Protein AF-A0A4E9FQ69-F1 (afdb_monomer)

Radius of gyration: 24.78 Å; Cα contacts (8 Å, |Δi|>4): 329; chains: 1; bounding box: 73×56×62 Å

Nearest PDB structures (foldseek):
  7dkh-assembly2_E  TM=2.290E-01  e=3.956E-02  Saccharomyces cerevisiae S288C
  8jau-assembly1_A  TM=2.390E-01  e=5.506E-02  Homo sapiens
  5w5h-assembly1_C  TM=3.321E-01  e=2.179E+00  Homo sapiens
  3q15-assembly2_B-3  TM=3.370E-01  e=3.887E+00  Bacillus subtilis
  6qx9-assembly1_5J  TM=2.052E-01  e=1.327E+00  Homo sapiens

Foldseek 3Di:
DVVQVVVLLVVLLVLLVVVVPDPDDDDDDDDDDDDDDDDDDDDDDDDDDPPPPPPPLPPDDPVLVVQLCVLCPPLVDDAPVSLVVSLVSVVVSVVVDPDQPLSLLQSLLSCCLHVNLVRSLVSNVVNLVSHPPPPADLVCQSDDPCSLQVSLCSQLVRHPPCSLVSSVVSSLSCVVSSNHFDELLNLLVNLVVCVVVVVLVVLLVSLLCNLPSGDYDDNLLSLLSSLLSLVVPHSVSNVSSLNSVCVSDVDPLSSLLSVLLSCQLVLVNVSSLVSCVSVVHADDLVSLVSNLVSCLSNLRLSSLVSCLVCVVSNVDDPVSNVSSLVSQCVSCVVVVNVVSVVVSVVVCVVCVVPPVVPD

Secondary structure (DSSP, 8-state):
-HHHHHHHHHHHHHHHHHTTS---------PPPP---------------------------HHHHHHHHHHTTTGGG--HHHHHHHHHHHHHHHHHS---HHHHHHHHHHHHHHH-HHHHHHHHHHHHHHHTTTT--TTS----HHHHHHHHHHHHHH--TTHHHHHHHHHHHHHHTTS--B-HHHHHHHHHHHHHTT-HHHHHHHHHHHHHHS-BS--HHHHHHHHHHHHHH-HHHHHHHHHHHHHH---HHHHHHHHHHHHHHTT-HHHHHHHHHHTT----HHHHHHHHHHHHHHT-THHHHHHHHTTTTTT--HHHHHHHHHHHHHHHHHTT-HHHHHHHHHHGGGTHHHHGGG-

Mean predicted aligned error: 11.08 Å

Sequence (359 aa):
MVTRNLLKFNRVSGILSLSRSQVSMDMHRIPVKNFEKAMSSQASRNEMTCVRWKKHGWTADSMVKDTFNEIMKGSRSFTRAEVQRAINHFNDLKMKAKVPDFMAVKLASVVTIHLGWKEGEKVLEMHYMTHGAELRFAGEASLMDEQVEGAVRRIFDNMGGDAYEIARHFYCRLIDLRLCKVKDCVFRIFILDLLKKNQVKKAIEEFDYFSHYGKHGSLSSTAFFVLWSAFKKNDELFQEAVEIINGSIESRLQQICILGSVFLMEELHIQFVDFLRKQNYNISTEDVEFICNLTRKCKKPAILESFMNAHELFKLTDKSRARIYGSLIEIHGKANNLTGLLKIWEQIPFIHSHWEDSM

Organism: Brugia malayi (NCBI:txid6279)

pLDDT: mean 80.83, std 23.17, range [22.89, 98.44]

Solvent-accessible surface area (backbone atoms only — not comparable to full-atom values): 20840 Å² total; per-residue (Å²): 114,69,71,62,53,54,55,51,52,60,52,54,57,49,58,71,50,51,76,74,71,72,90,76,86,85,92,77,87,83,85,82,81,84,77,89,74,86,89,83,78,84,90,80,92,78,87,79,78,82,76,75,77,69,89,70,77,82,73,67,56,66,68,62,49,51,53,50,48,61,56,49,60,65,56,92,73,51,50,69,69,50,47,52,51,32,53,52,55,49,52,56,46,53,76,76,41,93,71,61,68,64,59,48,48,46,49,18,30,48,36,24,62,66,70,32,60,73,56,12,49,49,45,46,51,55,48,39,71,75,73,39,77,90,75,64,50,66,90,65,36,84,52,55,70,68,58,53,35,54,25,39,47,50,25,43,75,68,38,70,97,59,12,65,63,53,26,48,52,53,51,52,49,36,39,76,72,34,45,31,49,50,46,37,77,46,54,32,53,60,40,53,52,32,47,75,70,69,34,49,69,58,29,44,54,52,47,56,49,55,65,70,68,48,65,60,70,77,48,57,55,37,50,34,56,46,40,43,50,19,57,72,70,39,65,66,55,25,48,53,37,50,53,52,49,51,73,67,41,84,49,63,67,56,48,51,43,38,53,40,43,40,29,20,59,68,65,36,51,68,63,41,50,52,49,29,57,77,68,74,51,76,81,48,68,65,52,51,51,48,45,41,53,41,32,57,74,63,68,42,61,58,30,56,51,39,46,59,78,44,28,77,82,58,66,62,48,71,70,49,51,53,52,45,52,55,43,45,48,54,48,26,57,77,63,70,35,61,69,59,46,49,57,50,58,70,60,48,71,83,48,60,88,63,58,71,82,75,114

Structure (mmCIF, N/CA/C/O backbone):
data_AF-A0A4E9FQ69-F1
#
_entry.id   AF-A0A4E9FQ69-F1
#
loop_
_atom_site.group_PDB
_atom_site.id
_atom_site.type_symbol
_atom_site.label_atom_id
_atom_site.label_alt_id
_atom_site.label_comp_id
_atom_site.label_asym_id
_atom_site.label_entity_id
_atom_site.label_seq_id
_atom_site.pdbx_PDB_ins_code
_atom_site.Cartn_x
_atom_site.Cartn_y
_atom_site.Cartn_z
_atom_site.occupancy
_atom_site.B_iso_or_equiv
_atom_site.auth_seq_id
_atom_site.auth_comp_id
_atom_site.auth_asym_id
_atom_site.auth_atom_id
_atom_site.pdbx_PDB_model_num
ATOM 1 N N . MET A 1 1 ? -15.384 -19.329 20.073 1.00 48.03 1 MET A N 1
ATOM 2 C CA . MET A 1 1 ? -14.813 -18.074 19.520 1.00 48.03 1 MET A CA 1
ATOM 3 C C . MET A 1 1 ? -14.488 -17.046 20.609 1.00 48.03 1 MET A C 1
ATOM 5 O O . MET A 1 1 ? -13.369 -16.551 20.625 1.00 48.03 1 MET A O 1
ATOM 9 N N . VAL A 1 2 ? -15.402 -16.783 21.554 1.00 43.47 2 VAL A N 1
ATOM 10 C CA . VAL A 1 2 ? -15.263 -15.761 22.619 1.00 43.47 2 VAL A CA 1
ATOM 11 C C . VAL A 1 2 ? -14.011 -15.940 23.503 1.00 43.47 2 VAL A C 1
ATOM 13 O O . VAL A 1 2 ? -13.279 -14.980 23.727 1.00 43.47 2 VAL A O 1
ATOM 16 N N . THR A 1 3 ? -13.692 -17.164 23.935 1.00 46.03 3 THR A N 1
ATOM 17 C CA . THR A 1 3 ? -12.549 -17.452 24.829 1.00 46.03 3 THR A CA 1
ATOM 18 C C . THR A 1 3 ? -11.185 -17.162 24.194 1.00 46.03 3 THR A C 1
ATOM 20 O O . THR A 1 3 ? -10.285 -16.652 24.856 1.00 46.03 3 THR A O 1
ATOM 23 N N . ARG A 1 4 ? -11.039 -17.429 22.889 1.00 55.09 4 ARG A N 1
ATOM 24 C CA . ARG A 1 4 ? -9.803 -17.152 22.141 1.00 55.09 4 ARG A CA 1
ATOM 25 C C . ARG A 1 4 ? -9.589 -15.648 21.947 1.00 55.09 4 ARG A C 1
ATOM 27 O O . ARG A 1 4 ? -8.474 -15.164 22.088 1.00 55.09 4 ARG A O 1
ATOM 34 N N . ASN A 1 5 ? -10.658 -14.894 21.693 1.00 60.97 5 ASN A N 1
ATOM 35 C CA . ASN A 1 5 ? -10.572 -13.440 21.525 1.00 60.97 5 ASN A CA 1
ATOM 36 C C . ASN A 1 5 ? -10.264 -12.717 22.851 1.00 60.97 5 ASN A C 1
ATOM 38 O O . ASN A 1 5 ? -9.488 -11.765 22.855 1.00 60.97 5 ASN A O 1
ATOM 42 N N . LEU A 1 6 ? -10.776 -13.217 23.982 1.00 57.44 6 LEU A N 1
ATOM 43 C CA . LEU A 1 6 ? -10.430 -12.713 25.319 1.00 57.44 6 LEU A CA 1
ATOM 44 C C . LEU A 1 6 ? -8.942 -12.916 25.664 1.00 57.44 6 LEU A C 1
ATOM 46 O O . LEU A 1 6 ? -8.310 -12.016 26.221 1.00 57.44 6 LEU A O 1
ATOM 50 N N . LEU A 1 7 ? -8.360 -14.065 25.297 1.00 57.72 7 LEU A N 1
ATOM 51 C CA . LEU A 1 7 ? -6.929 -14.339 25.489 1.00 57.72 7 LEU A CA 1
ATOM 52 C C . LEU A 1 7 ? -6.046 -13.409 24.645 1.00 57.72 7 LEU A C 1
ATOM 54 O O . LEU A 1 7 ? -5.097 -12.829 25.179 1.00 57.72 7 LEU A O 1
ATOM 58 N N . LYS A 1 8 ? -6.394 -13.200 23.366 1.00 65.31 8 LYS A N 1
ATOM 59 C CA . LYS A 1 8 ? -5.716 -12.221 22.493 1.00 65.31 8 LYS A CA 1
ATOM 60 C C . LYS A 1 8 ? -5.748 -10.816 23.094 1.00 65.31 8 LYS A C 1
ATOM 62 O O . LYS A 1 8 ? -4.732 -10.129 23.128 1.00 65.31 8 LYS A O 1
ATOM 67 N N . PHE A 1 9 ? -6.906 -10.406 23.603 1.00 61.12 9 PHE A N 1
ATOM 68 C CA . PHE A 1 9 ? -7.128 -9.075 24.155 1.00 61.12 9 PHE A CA 1
ATOM 69 C C . PHE A 1 9 ? -6.276 -8.774 25.405 1.00 61.12 9 PHE A C 1
ATOM 71 O O . PHE A 1 9 ? -5.682 -7.695 25.524 1.00 61.12 9 PHE A O 1
ATOM 78 N N . ASN A 1 10 ? -6.179 -9.730 26.333 1.00 60.47 10 ASN A N 1
ATOM 79 C CA . ASN A 1 10 ? -5.417 -9.543 27.569 1.00 60.47 10 ASN A CA 1
ATOM 80 C C . ASN A 1 10 ? -3.906 -9.394 27.326 1.00 60.47 10 ASN A C 1
ATOM 82 O O . ASN A 1 10 ? -3.264 -8.623 28.035 1.00 60.47 10 ASN A O 1
ATOM 86 N N . ARG A 1 11 ? -3.350 -10.057 26.303 1.00 65.88 11 ARG A N 1
ATOM 87 C CA . ARG A 1 11 ? -1.917 -9.965 25.966 1.00 65.88 11 ARG A CA 1
ATOM 88 C C . ARG A 1 11 ? -1.546 -8.645 25.287 1.00 65.88 11 ARG A C 1
ATOM 90 O O . ARG A 1 11 ? -0.590 -8.000 25.706 1.00 65.88 11 ARG A O 1
ATOM 97 N N . VAL A 1 12 ? -2.365 -8.174 24.342 1.00 65.44 12 VAL A N 1
ATOM 98 C CA . VAL A 1 12 ? -2.122 -6.896 23.639 1.00 65.44 12 VAL A CA 1
ATOM 99 C C . VAL A 1 12 ? -2.146 -5.697 24.590 1.00 65.44 12 VAL A C 1
ATOM 101 O O . VAL A 1 12 ? -1.360 -4.761 24.441 1.00 65.44 12 VAL A O 1
ATOM 104 N N . SER A 1 13 ? -3.010 -5.739 25.610 1.00 61.22 13 SER A N 1
ATOM 105 C CA . SER A 1 13 ? -3.054 -4.701 26.648 1.00 61.22 13 SER A CA 1
ATOM 106 C C . SER A 1 13 ? -1.725 -4.588 27.411 1.00 61.22 13 SER A C 1
ATOM 108 O O . SER A 1 13 ? -1.338 -3.480 27.776 1.00 61.22 13 SER A O 1
ATOM 110 N N . GLY A 1 14 ? -1.016 -5.709 27.596 1.00 60.22 14 GLY A N 1
ATOM 111 C CA . GLY A 1 14 ? 0.310 -5.758 28.212 1.00 60.22 14 GLY A CA 1
ATOM 112 C C . GLY A 1 14 ? 1.383 -5.074 27.361 1.00 60.22 14 GLY A C 1
ATOM 113 O O . GLY A 1 14 ? 2.102 -4.214 27.865 1.00 60.22 14 GLY A O 1
ATOM 114 N N . ILE A 1 15 ? 1.431 -5.365 26.057 1.00 62.59 15 ILE A N 1
ATOM 115 C CA . ILE A 1 15 ? 2.435 -4.807 25.128 1.00 62.59 15 ILE A CA 1
ATOM 116 C C . ILE A 1 15 ? 2.342 -3.276 25.057 1.00 62.59 15 ILE A C 1
ATOM 118 O O . ILE A 1 15 ? 3.343 -2.577 25.194 1.00 62.59 15 ILE A O 1
ATOM 122 N N . LEU A 1 16 ? 1.127 -2.735 24.919 1.00 59.12 16 LEU A N 1
ATOM 123 C CA . LEU A 1 16 ? 0.916 -1.282 24.844 1.00 59.12 16 LEU A CA 1
ATOM 124 C C . LEU A 1 16 ? 1.034 -0.575 26.203 1.00 59.12 16 LEU A C 1
ATOM 126 O O . LEU A 1 16 ? 1.155 0.647 26.248 1.00 59.12 16 LEU A O 1
ATOM 130 N N . SER A 1 17 ? 1.035 -1.328 27.308 1.00 52.81 17 SER A N 1
ATOM 131 C CA . SER A 1 17 ? 1.360 -0.794 28.634 1.00 52.81 17 SER A CA 1
ATOM 132 C C . SER A 1 17 ? 2.869 -0.750 28.908 1.00 52.81 17 SER A C 1
ATOM 134 O O . SER A 1 17 ? 3.324 0.175 29.575 1.00 52.81 17 SER A O 1
ATOM 136 N N . LEU A 1 18 ? 3.651 -1.679 28.343 1.00 42.69 18 LEU A N 1
ATOM 137 C CA . LEU A 1 18 ? 5.113 -1.739 28.488 1.00 42.69 18 LEU A CA 1
ATOM 138 C C . LEU A 1 18 ? 5.830 -0.585 27.773 1.00 42.69 18 LEU A C 1
ATOM 140 O O . LEU A 1 18 ? 6.815 -0.064 28.297 1.00 42.69 18 LEU A O 1
ATOM 144 N N . SER A 1 19 ? 5.289 -0.101 26.647 1.00 44.00 19 SER A N 1
ATOM 145 C CA . SER A 1 19 ? 5.797 1.108 25.973 1.00 44.00 19 SER A CA 1
ATOM 146 C C . SER A 1 19 ? 5.666 2.381 26.823 1.00 44.00 19 SER A C 1
ATOM 148 O O . SER A 1 19 ? 6.272 3.405 26.513 1.00 44.00 19 SER A O 1
ATOM 150 N N . ARG A 1 20 ? 4.914 2.325 27.931 1.00 37.78 20 ARG A N 1
ATOM 151 C CA . ARG A 1 20 ? 4.776 3.409 28.908 1.00 37.78 20 ARG A CA 1
ATOM 152 C C . ARG A 1 20 ? 5.908 3.433 29.948 1.00 37.78 20 ARG A C 1
ATOM 154 O O . ARG A 1 20 ? 5.997 4.409 30.686 1.00 37.78 20 ARG A O 1
ATOM 161 N N . SER A 1 21 ? 6.746 2.391 30.025 1.00 31.06 21 SER A N 1
ATOM 162 C CA . SER A 1 21 ? 7.657 2.158 31.162 1.00 31.06 21 SER A CA 1
ATOM 163 C C . SER A 1 21 ? 9.120 1.830 30.822 1.00 31.06 21 SER A C 1
ATOM 165 O O . SER A 1 21 ? 9.871 1.492 31.731 1.00 31.06 21 SER A O 1
ATOM 167 N N . GLN A 1 22 ? 9.582 1.974 29.576 1.00 30.38 22 GLN A N 1
ATOM 168 C CA . GLN A 1 22 ? 11.013 1.844 29.247 1.00 30.38 22 GLN A CA 1
ATOM 169 C C . GLN A 1 22 ? 11.543 3.071 28.500 1.00 30.38 22 GLN A C 1
ATOM 171 O O . GLN A 1 22 ? 11.721 3.077 27.288 1.00 30.38 22 GLN A O 1
ATOM 176 N N . VAL A 1 23 ? 11.848 4.116 29.269 1.00 31.20 23 VAL A N 1
ATOM 177 C CA . VAL A 1 23 ? 12.923 5.059 28.938 1.00 31.20 23 VAL A CA 1
ATOM 178 C C . VAL A 1 23 ? 13.970 4.902 30.035 1.00 31.20 23 VAL A C 1
ATOM 180 O O . VAL A 1 23 ? 13.950 5.631 31.020 1.00 31.20 23 VAL A O 1
ATOM 183 N N . SER A 1 24 ? 14.832 3.891 29.919 1.00 25.02 24 SER A N 1
ATOM 184 C CA . SER A 1 24 ? 16.104 3.850 30.648 1.00 25.02 24 SER A CA 1
ATOM 185 C C . SER A 1 24 ? 17.043 2.792 30.055 1.00 25.02 24 SER A C 1
ATOM 187 O O . SER A 1 24 ? 16.745 1.608 30.129 1.00 25.02 24 SER A O 1
ATOM 189 N N . MET A 1 25 ? 18.151 3.290 29.491 1.00 25.67 25 MET A N 1
ATOM 190 C CA . MET A 1 25 ? 19.456 2.664 29.201 1.00 25.67 25 MET A CA 1
ATOM 191 C C . MET A 1 25 ? 19.513 1.352 28.393 1.00 25.67 25 MET A C 1
ATOM 193 O O . MET A 1 25 ? 19.145 0.292 28.873 1.00 25.67 25 MET A O 1
ATOM 197 N N . ASP A 1 26 ? 20.105 1.406 27.193 1.00 23.42 26 ASP A N 1
ATOM 198 C CA . ASP A 1 26 ? 21.541 1.114 27.029 1.00 23.42 26 ASP A CA 1
ATOM 199 C C . ASP A 1 26 ? 22.017 1.481 25.609 1.00 23.42 26 ASP A C 1
ATOM 201 O O . ASP A 1 26 ? 21.684 0.840 24.614 1.00 23.42 26 ASP A O 1
ATOM 205 N N . MET A 1 27 ? 22.808 2.555 25.503 1.00 29.08 27 MET A N 1
ATOM 206 C CA . MET A 1 27 ? 23.531 2.920 24.281 1.00 29.08 27 MET A CA 1
ATOM 207 C C . MET A 1 27 ? 24.962 2.395 24.376 1.00 29.08 27 MET A C 1
ATOM 209 O O . MET A 1 27 ? 25.843 3.081 24.898 1.00 29.08 27 MET A O 1
ATOM 213 N N . HIS A 1 28 ? 25.238 1.237 23.778 1.00 26.61 28 HIS A N 1
ATOM 214 C CA . HIS A 1 28 ? 26.611 0.845 23.469 1.00 26.61 28 HIS A CA 1
ATOM 215 C C . HIS A 1 28 ? 26.780 0.320 22.036 1.00 26.61 28 HIS A C 1
ATOM 217 O O . HIS A 1 28 ? 26.461 -0.814 21.715 1.00 26.61 28 HIS A O 1
ATOM 223 N N . ARG A 1 29 ? 27.365 1.227 21.232 1.00 25.44 29 ARG A N 1
ATOM 224 C CA . ARG A 1 29 ? 28.418 1.063 20.208 1.00 25.44 29 ARG A CA 1
ATOM 225 C C . ARG A 1 29 ? 28.210 0.071 19.058 1.00 25.44 29 ARG A C 1
ATOM 227 O O . ARG A 1 29 ? 28.203 -1.124 19.280 1.00 25.44 29 ARG A O 1
ATOM 234 N N . ILE A 1 30 ? 28.339 0.603 17.834 1.00 23.80 30 ILE A N 1
ATOM 235 C CA . ILE A 1 30 ? 29.229 0.145 16.736 1.00 23.80 30 ILE A CA 1
ATOM 236 C C . ILE A 1 30 ? 29.546 1.392 15.858 1.00 23.80 30 ILE A C 1
ATOM 238 O O . ILE A 1 30 ? 28.746 2.329 15.842 1.00 23.80 30 ILE A O 1
ATOM 242 N N . PRO A 1 31 ? 30.739 1.504 15.232 1.00 27.73 31 PRO A N 1
ATOM 243 C CA . PRO A 1 31 ? 31.437 2.778 15.055 1.00 27.73 31 PRO A CA 1
ATOM 244 C C . PRO A 1 31 ? 31.176 3.470 13.710 1.00 27.73 31 PRO A C 1
ATOM 246 O O . PRO A 1 31 ? 31.151 2.847 12.650 1.00 27.73 31 PRO A O 1
ATOM 249 N N . VAL A 1 32 ? 31.082 4.800 13.762 1.00 26.30 32 VAL A N 1
ATOM 250 C CA . VAL A 1 32 ? 31.096 5.693 12.598 1.00 26.30 32 VAL A CA 1
ATOM 251 C C . VAL A 1 32 ? 32.542 5.856 12.132 1.00 26.30 32 VAL A C 1
ATOM 253 O O . VAL A 1 32 ? 33.395 6.321 12.885 1.00 26.30 32 VAL A O 1
ATOM 256 N N . LYS A 1 33 ? 32.825 5.470 10.883 1.00 27.47 33 LYS A N 1
ATOM 257 C CA . LYS A 1 33 ? 34.076 5.823 10.205 1.00 27.47 33 LYS A CA 1
ATOM 258 C C . LYS A 1 33 ? 34.146 7.341 10.042 1.00 27.47 33 LYS A C 1
ATOM 260 O O . LYS A 1 33 ? 33.263 7.950 9.444 1.00 27.47 33 LYS A O 1
ATOM 265 N N . ASN A 1 34 ? 35.222 7.899 10.582 1.00 24.91 34 ASN A N 1
ATOM 266 C CA . ASN A 1 34 ? 35.636 9.290 10.488 1.00 24.91 34 ASN A CA 1
ATOM 267 C C . ASN A 1 34 ? 35.586 9.804 9.042 1.00 24.91 34 ASN A C 1
ATOM 269 O O . ASN A 1 34 ? 36.245 9.252 8.164 1.00 24.91 34 ASN A O 1
ATOM 273 N N . PHE A 1 35 ? 34.870 10.905 8.827 1.00 27.55 35 PHE A N 1
ATOM 274 C CA . PHE A 1 35 ? 35.248 11.887 7.819 1.00 27.55 35 PHE A CA 1
ATOM 275 C C . PHE A 1 35 ? 35.650 13.148 8.576 1.00 27.55 35 PHE A C 1
ATOM 277 O O . PHE A 1 35 ? 34.811 13.844 9.150 1.00 27.55 35 PHE A O 1
ATOM 284 N N . GLU A 1 36 ? 36.960 13.376 8.633 1.00 24.36 36 GLU A N 1
ATOM 285 C CA . GLU A 1 36 ? 37.567 14.607 9.118 1.00 24.36 36 GLU A CA 1
ATOM 286 C C . GLU A 1 36 ? 36.979 15.796 8.357 1.00 24.36 36 GLU A C 1
ATOM 288 O O . GLU A 1 36 ? 36.988 15.840 7.125 1.00 24.36 36 GLU A O 1
ATOM 293 N N . LYS A 1 37 ? 36.471 16.779 9.099 1.00 26.81 37 LYS A N 1
ATOM 294 C CA . LYS A 1 37 ? 36.151 18.095 8.559 1.00 26.81 37 LYS A CA 1
ATOM 295 C C . LYS A 1 37 ? 37.036 19.101 9.275 1.00 26.81 37 LYS A C 1
ATOM 297 O O . LYS A 1 37 ? 36.918 19.288 10.484 1.00 26.81 37 LYS A O 1
ATOM 302 N N . ALA A 1 38 ? 37.946 19.694 8.511 1.00 25.28 38 ALA A N 1
ATOM 303 C CA . ALA A 1 38 ? 38.838 20.749 8.956 1.00 25.28 38 ALA A CA 1
ATOM 304 C C . ALA A 1 38 ? 38.048 21.916 9.575 1.00 25.28 38 ALA A C 1
ATOM 306 O O . ALA A 1 38 ? 37.043 22.372 9.023 1.00 25.28 38 ALA A O 1
ATOM 307 N N . MET A 1 39 ? 38.520 22.379 10.734 1.00 23.91 39 MET A N 1
ATOM 308 C CA . MET A 1 39 ? 38.067 23.596 11.399 1.00 23.91 39 MET A CA 1
ATOM 309 C C . MET A 1 39 ? 38.738 24.833 10.800 1.00 23.91 39 MET A C 1
ATOM 311 O O . MET A 1 39 ? 39.962 24.929 10.806 1.00 23.91 39 MET A O 1
ATOM 315 N N . SER A 1 40 ? 37.917 25.803 10.409 1.00 24.14 40 SER A N 1
ATOM 316 C CA . SER A 1 40 ? 38.069 27.261 10.587 1.00 24.14 40 SER A CA 1
ATOM 317 C C . SER A 1 40 ? 36.931 27.927 9.793 1.00 24.14 40 SER A C 1
ATOM 319 O O . SER A 1 40 ? 36.491 27.393 8.783 1.00 24.14 40 SER A O 1
ATOM 321 N N . SER A 1 41 ? 36.318 29.047 10.154 1.00 25.84 41 SER A N 1
ATOM 322 C CA . SER A 1 41 ? 36.311 29.892 11.344 1.00 25.84 41 SER A CA 1
ATOM 323 C C . SER A 1 41 ? 35.129 30.859 11.179 1.00 25.84 41 SER A C 1
ATOM 325 O O . SER A 1 41 ? 34.879 31.322 10.074 1.00 25.84 41 SER A O 1
ATOM 327 N N . GLN A 1 42 ? 34.477 31.177 12.298 1.00 25.02 42 GLN A N 1
ATOM 328 C CA . GLN A 1 42 ? 33.722 32.401 12.603 1.00 25.02 42 GLN A CA 1
ATOM 329 C C . GLN A 1 42 ? 32.541 32.857 11.725 1.00 25.02 42 GLN A C 1
ATOM 331 O O . GLN A 1 42 ? 32.591 33.060 10.519 1.00 25.02 42 GLN A O 1
ATOM 336 N N . ALA A 1 43 ? 31.453 33.081 12.460 1.00 26.12 43 ALA A N 1
ATOM 337 C CA . ALA A 1 43 ? 30.156 33.548 12.031 1.00 26.12 43 ALA A CA 1
ATOM 338 C C . ALA A 1 43 ? 30.177 34.941 11.388 1.00 26.12 43 ALA A C 1
ATOM 340 O O . ALA A 1 43 ? 30.790 35.875 11.897 1.00 26.12 43 ALA A O 1
ATOM 341 N N . SER A 1 44 ? 29.346 35.089 10.361 1.00 22.89 44 SER A N 1
ATOM 342 C CA . SER A 1 44 ? 28.715 36.348 9.989 1.00 22.89 44 SER A CA 1
ATOM 343 C C . SER A 1 44 ? 27.241 36.050 9.719 1.00 22.89 44 SER A C 1
ATOM 345 O O . SER A 1 44 ? 26.892 35.294 8.812 1.00 22.89 44 SER A O 1
ATOM 347 N N . ARG A 1 45 ? 26.375 36.569 10.595 1.00 26.75 45 ARG A N 1
ATOM 348 C CA . ARG A 1 45 ? 24.927 36.631 10.392 1.00 26.75 45 ARG A CA 1
ATOM 349 C C . ARG A 1 45 ? 24.672 37.711 9.344 1.00 26.75 45 ARG A C 1
ATOM 351 O O . ARG A 1 45 ? 24.960 38.865 9.630 1.00 26.75 45 ARG A O 1
ATOM 358 N N . ASN A 1 46 ? 24.078 37.349 8.210 1.00 24.08 46 ASN A N 1
ATOM 359 C CA . ASN A 1 46 ? 22.963 38.107 7.644 1.00 24.08 46 ASN A CA 1
ATOM 360 C C . ASN A 1 46 ? 22.267 37.343 6.509 1.00 24.08 46 ASN A C 1
ATOM 362 O O . ASN A 1 46 ? 22.904 36.793 5.620 1.00 24.08 46 ASN A O 1
ATOM 366 N N . GLU A 1 47 ? 20.936 37.338 6.602 1.00 28.05 47 GLU A N 1
ATOM 367 C CA . GLU A 1 47 ? 19.991 37.283 5.482 1.00 28.05 47 GLU A CA 1
ATOM 368 C C . GLU A 1 47 ? 20.094 36.094 4.512 1.00 28.05 47 GLU A C 1
ATOM 370 O O . GLU A 1 47 ? 20.361 36.247 3.326 1.00 28.05 47 GLU A O 1
ATOM 375 N N . MET A 1 48 ? 19.734 34.895 4.981 1.00 23.20 48 MET A N 1
ATOM 376 C CA . MET A 1 48 ? 19.146 33.896 4.082 1.00 23.20 48 MET A CA 1
ATOM 377 C C . MET A 1 48 ? 17.627 33.977 4.177 1.00 23.20 48 MET A C 1
ATOM 379 O O . MET A 1 48 ? 16.993 33.450 5.092 1.00 23.20 48 MET A O 1
ATOM 383 N N . THR A 1 49 ? 17.052 34.667 3.199 1.00 26.11 49 THR A N 1
ATOM 384 C CA . THR A 1 49 ? 15.666 34.519 2.770 1.00 26.11 49 THR A CA 1
ATOM 385 C C . THR A 1 49 ? 15.323 33.032 2.714 1.00 26.11 49 THR A C 1
ATOM 387 O O . THR A 1 49 ? 15.850 32.272 1.903 1.00 26.11 49 THR A O 1
ATOM 390 N N . CYS A 1 50 ? 14.431 32.600 3.605 1.00 26.28 50 CYS A N 1
ATOM 391 C CA . CYS A 1 50 ? 13.817 31.284 3.550 1.00 26.28 50 CYS A CA 1
ATOM 392 C C . CYS A 1 50 ? 12.923 31.252 2.303 1.00 26.28 50 CYS A C 1
ATOM 394 O O . CYS A 1 50 ? 11.738 31.590 2.351 1.00 26.28 50 CYS A O 1
ATOM 396 N N . VAL A 1 51 ? 13.515 30.930 1.149 1.00 25.67 51 VAL A N 1
ATOM 397 C CA . VAL A 1 51 ? 12.777 30.708 -0.092 1.00 25.67 51 VAL A CA 1
ATOM 398 C C . VAL A 1 51 ? 11.978 29.430 0.110 1.00 25.67 51 VAL A C 1
ATOM 400 O O . VAL A 1 51 ? 12.465 28.311 -0.021 1.00 25.67 51 VAL A O 1
ATOM 403 N N . ARG A 1 52 ? 10.722 29.623 0.503 1.00 25.56 52 ARG A N 1
ATOM 404 C CA . ARG A 1 52 ? 9.682 28.605 0.567 1.00 25.56 52 ARG A CA 1
ATOM 405 C C . ARG A 1 52 ? 9.489 28.069 -0.851 1.00 25.56 52 ARG A C 1
ATOM 407 O O . ARG A 1 52 ? 8.724 28.640 -1.627 1.00 25.56 52 ARG A O 1
ATOM 414 N N . TRP A 1 53 ? 10.209 27.004 -1.203 1.00 28.16 53 TRP A N 1
ATOM 415 C CA . TRP A 1 53 ? 10.050 26.319 -2.480 1.00 28.16 53 TRP A CA 1
ATOM 416 C C . TRP A 1 53 ? 8.603 25.839 -2.588 1.00 28.16 53 TRP A C 1
ATOM 418 O O . TRP A 1 53 ? 8.171 24.892 -1.926 1.00 28.16 53 TRP A O 1
ATOM 428 N N . LYS A 1 54 ? 7.810 26.559 -3.387 1.00 27.00 54 LYS A N 1
ATOM 429 C CA . LYS A 1 54 ? 6.482 26.114 -3.798 1.00 27.00 54 LYS A CA 1
ATOM 430 C C . LYS A 1 54 ? 6.658 24.740 -4.444 1.00 27.00 54 LYS A C 1
ATOM 432 O O . LYS A 1 54 ? 7.525 24.572 -5.296 1.00 27.00 54 LYS A O 1
ATOM 437 N N . LYS A 1 55 ? 5.810 23.777 -4.064 1.00 33.03 55 LYS A N 1
ATOM 438 C CA . LYS A 1 55 ? 5.570 22.536 -4.818 1.00 33.03 55 LYS A CA 1
ATOM 439 C C . LYS A 1 55 ? 5.144 22.915 -6.241 1.00 33.03 55 LYS A C 1
ATOM 441 O O . LYS A 1 55 ? 3.957 23.015 -6.537 1.00 33.03 55 LYS A O 1
ATOM 446 N N . HIS A 1 56 ? 6.098 23.184 -7.120 1.00 34.94 56 HIS A N 1
ATOM 447 C CA . HIS A 1 56 ? 5.853 23.201 -8.547 1.00 34.94 56 HIS A CA 1
ATOM 448 C C . HIS A 1 56 ? 5.774 21.740 -8.962 1.00 34.94 56 HIS A C 1
ATOM 450 O O . HIS A 1 56 ? 6.774 21.025 -8.980 1.00 34.94 56 HIS A O 1
ATOM 456 N N . GLY A 1 57 ? 4.551 21.269 -9.213 1.00 37.22 57 GLY A N 1
ATOM 457 C CA . GLY A 1 57 ? 4.372 20.063 -10.003 1.00 37.22 57 GLY A CA 1
ATOM 458 C C . GLY A 1 57 ? 5.094 20.308 -11.318 1.00 37.22 57 GLY A C 1
ATOM 459 O O . GLY A 1 57 ? 4.712 21.211 -12.059 1.00 37.22 57 GLY A O 1
ATOM 460 N N . TRP A 1 58 ? 6.180 19.576 -11.553 1.00 45.75 58 TRP A N 1
ATOM 461 C CA . TRP A 1 58 ? 6.926 19.635 -12.801 1.00 45.75 58 TRP A CA 1
ATOM 462 C C . TRP A 1 58 ? 6.000 19.117 -13.902 1.00 45.75 58 TRP A C 1
ATOM 464 O O . TRP A 1 58 ? 5.920 17.917 -14.166 1.00 45.75 58 TRP A O 1
ATOM 474 N N . THR A 1 59 ? 5.230 20.019 -14.502 1.00 52.81 59 THR A N 1
ATOM 475 C CA . THR A 1 59 ? 4.567 19.761 -15.770 1.00 52.81 59 THR A CA 1
ATOM 476 C C . THR A 1 59 ? 5.689 19.714 -16.791 1.00 52.81 59 THR A C 1
ATOM 478 O O . THR A 1 59 ? 6.384 20.700 -17.015 1.00 52.81 59 THR A O 1
ATOM 481 N N . ALA A 1 60 ? 5.957 18.516 -17.310 1.00 59.84 60 ALA A N 1
ATOM 482 C CA . ALA A 1 60 ? 6.876 18.361 -18.426 1.00 59.84 60 ALA A CA 1
ATOM 483 C C . ALA A 1 60 ? 6.439 19.309 -19.548 1.00 59.84 60 ALA A C 1
ATOM 485 O O . ALA A 1 60 ? 5.233 19.444 -19.773 1.00 59.84 60 ALA A O 1
ATOM 486 N N . ASP A 1 61 ? 7.403 19.908 -20.248 1.00 76.50 61 ASP A N 1
ATOM 487 C CA . ASP A 1 61 ? 7.144 20.581 -21.520 1.00 76.50 61 ASP A CA 1
ATOM 488 C C . ASP A 1 61 ? 6.248 19.674 -22.385 1.00 76.50 61 ASP A C 1
ATOM 490 O O . ASP A 1 61 ? 6.492 18.462 -22.482 1.00 76.50 61 ASP A O 1
ATOM 494 N N . SER A 1 62 ? 5.177 20.235 -22.954 1.00 81.25 62 SER A N 1
ATOM 495 C CA . SER A 1 62 ? 4.212 19.478 -23.754 1.00 81.25 62 SER A CA 1
ATOM 496 C C . SER A 1 62 ? 4.900 18.700 -24.875 1.00 81.25 62 SER A C 1
ATOM 498 O O . SER A 1 62 ? 4.573 17.535 -25.079 1.00 81.25 62 SER A O 1
ATOM 500 N N . MET A 1 63 ? 5.936 19.268 -25.504 1.00 85.94 63 MET A N 1
ATOM 501 C CA . MET A 1 63 ? 6.688 18.592 -26.564 1.00 85.94 63 MET A CA 1
ATOM 502 C C . MET A 1 63 ? 7.459 17.373 -26.040 1.00 85.94 63 MET A C 1
ATOM 504 O O . MET A 1 63 ? 7.482 16.325 -26.689 1.00 85.94 63 MET A O 1
ATOM 508 N N . VAL A 1 64 ? 8.052 17.465 -24.842 1.00 87.25 64 VAL A N 1
ATOM 509 C CA . VAL A 1 64 ? 8.751 16.338 -24.191 1.00 87.25 64 VAL A CA 1
ATOM 510 C C . VAL A 1 64 ? 7.757 15.236 -23.832 1.00 87.25 64 VAL A C 1
ATOM 512 O O . VAL A 1 64 ? 8.032 14.052 -24.036 1.00 87.25 64 VAL A O 1
ATOM 515 N N . LYS A 1 65 ? 6.579 15.615 -23.329 1.00 88.31 65 LYS A N 1
ATOM 516 C CA . LYS A 1 65 ? 5.509 14.676 -22.979 1.00 88.31 65 LYS A CA 1
ATOM 517 C C . LYS A 1 65 ? 4.960 13.947 -24.205 1.00 88.31 65 LYS A C 1
ATOM 519 O O . LYS A 1 65 ? 4.797 12.730 -24.141 1.00 88.31 65 LYS A O 1
ATOM 524 N N . ASP A 1 66 ? 4.708 14.659 -25.296 1.00 91.62 66 ASP A N 1
ATOM 525 C CA . ASP A 1 66 ? 4.158 14.081 -26.524 1.00 91.62 66 ASP A CA 1
ATOM 526 C C . ASP A 1 66 ? 5.172 13.162 -27.206 1.00 91.62 66 ASP A C 1
ATOM 528 O O . ASP A 1 66 ? 4.845 12.022 -27.537 1.00 91.62 66 ASP A O 1
ATOM 532 N N . THR A 1 67 ? 6.437 13.589 -27.279 1.00 92.75 67 THR A N 1
ATOM 533 C CA . THR A 1 67 ? 7.537 12.743 -27.771 1.00 92.75 67 THR A CA 1
ATOM 534 C C . THR A 1 67 ? 7.649 11.459 -26.950 1.00 92.75 67 THR A C 1
ATOM 536 O O . THR A 1 67 ? 7.734 10.362 -27.502 1.00 92.75 67 THR A O 1
ATOM 539 N N . PHE A 1 68 ? 7.596 11.563 -25.619 1.00 93.81 68 PHE A N 1
ATOM 540 C CA . PHE A 1 68 ? 7.635 10.390 -24.752 1.00 93.81 68 PHE A CA 1
ATOM 541 C C . PHE A 1 68 ? 6.406 9.484 -24.921 1.00 93.81 68 PHE A C 1
ATOM 543 O O . PHE A 1 68 ? 6.531 8.260 -24.872 1.00 93.81 68 PHE A O 1
ATOM 550 N N . ASN A 1 69 ? 5.216 10.045 -25.140 1.00 93.75 69 ASN A N 1
ATOM 551 C CA . ASN A 1 69 ? 4.019 9.247 -25.397 1.00 93.75 69 ASN A CA 1
ATOM 552 C C . ASN A 1 69 ? 4.139 8.441 -26.694 1.00 93.75 69 ASN A C 1
ATOM 554 O O . ASN A 1 69 ? 3.771 7.267 -26.685 1.00 93.75 69 ASN A O 1
ATOM 558 N N . GLU A 1 70 ? 4.705 9.021 -27.754 1.00 94.12 70 GLU A N 1
ATOM 559 C CA . GLU A 1 70 ? 4.979 8.291 -28.996 1.00 94.12 70 GLU A CA 1
ATOM 560 C C . GLU A 1 70 ? 6.040 7.199 -28.793 1.00 94.12 70 GLU A C 1
ATOM 562 O O . GLU A 1 70 ? 5.836 6.074 -29.246 1.00 94.12 70 GLU A O 1
ATOM 567 N N . ILE A 1 71 ? 7.105 7.457 -28.017 1.00 93.62 71 ILE A N 1
ATOM 568 C CA . ILE A 1 71 ? 8.090 6.423 -27.629 1.00 93.62 71 ILE A CA 1
ATOM 569 C C . ILE A 1 71 ? 7.415 5.244 -26.909 1.00 93.62 71 ILE A C 1
ATOM 571 O O . ILE A 1 71 ? 7.797 4.093 -27.104 1.00 93.62 71 ILE A O 1
ATOM 575 N N . MET A 1 72 ? 6.415 5.516 -26.067 1.00 95.12 72 MET A N 1
ATOM 576 C CA . MET A 1 72 ? 5.743 4.510 -25.234 1.00 95.12 72 MET A CA 1
ATOM 577 C C . MET A 1 72 ? 4.487 3.903 -25.879 1.00 95.12 72 MET A C 1
ATOM 579 O O . MET A 1 72 ? 3.801 3.082 -25.246 1.00 95.12 72 MET A O 1
ATOM 583 N N . LYS A 1 73 ? 4.144 4.310 -27.101 1.00 93.50 73 LYS A N 1
ATOM 584 C CA . LYS A 1 73 ? 2.927 3.894 -27.802 1.00 93.50 73 LYS A CA 1
ATOM 585 C C . LYS A 1 73 ? 2.977 2.404 -28.107 1.00 93.50 73 LYS A C 1
ATOM 587 O O . LYS A 1 73 ? 3.911 1.941 -28.735 1.00 93.50 73 LYS A O 1
ATOM 592 N N . GLY A 1 74 ? 1.984 1.643 -27.647 1.00 89.75 74 GLY A N 1
ATOM 593 C CA . GLY A 1 74 ? 1.984 0.182 -27.809 1.00 89.75 74 GLY A CA 1
ATOM 594 C C . GLY A 1 74 ? 2.906 -0.577 -26.843 1.00 89.75 74 GLY A C 1
ATOM 595 O O . GLY A 1 74 ? 3.050 -1.786 -26.974 1.00 89.75 74 GLY A O 1
ATOM 596 N N . SER A 1 75 ? 3.470 0.080 -25.821 1.00 90.19 75 SER A N 1
ATOM 597 C CA . SER A 1 75 ? 4.443 -0.518 -24.878 1.00 90.19 75 SER A CA 1
ATOM 598 C C . SER A 1 75 ? 4.015 -1.805 -24.162 1.00 90.19 75 SER A C 1
ATOM 600 O O . SER A 1 75 ? 4.860 -2.505 -23.607 1.00 90.19 75 SER A O 1
ATOM 602 N N . ARG A 1 76 ? 2.723 -2.144 -24.155 1.00 86.31 76 ARG A N 1
ATOM 603 C CA . ARG A 1 76 ? 2.229 -3.413 -23.596 1.00 86.31 76 ARG A CA 1
ATOM 604 C C . ARG A 1 76 ? 2.601 -4.629 -24.447 1.00 86.31 76 ARG A C 1
ATOM 606 O O . ARG A 1 76 ? 2.692 -5.717 -23.903 1.00 86.31 76 ARG A O 1
ATOM 613 N N . SER A 1 77 ? 2.815 -4.444 -25.745 1.00 89.06 77 SER A N 1
ATOM 614 C CA . SER A 1 77 ? 3.051 -5.518 -26.716 1.00 89.06 77 SER A CA 1
ATOM 615 C C . SER A 1 77 ? 4.358 -5.331 -27.482 1.00 89.06 77 SER A C 1
ATOM 617 O O . SER A 1 77 ? 4.479 -5.814 -28.603 1.00 89.06 77 SER A O 1
ATOM 619 N N . PHE A 1 78 ? 5.316 -4.592 -26.915 1.00 93.62 78 PHE A N 1
ATOM 620 C CA . PHE A 1 78 ? 6.604 -4.397 -27.565 1.00 93.62 78 PHE A CA 1
ATOM 621 C C . PHE A 1 78 ? 7.336 -5.720 -27.767 1.00 93.62 78 PHE A C 1
ATOM 623 O O . PHE A 1 78 ? 7.487 -6.531 -26.860 1.00 93.62 78 PHE A O 1
ATOM 630 N N . THR A 1 79 ? 7.872 -5.885 -28.964 1.00 93.56 79 THR A N 1
ATOM 631 C CA . THR A 1 79 ? 8.944 -6.827 -29.254 1.00 93.56 79 THR A CA 1
ATOM 632 C C . THR A 1 79 ? 10.255 -6.334 -28.643 1.00 93.56 79 THR A C 1
ATOM 634 O O . THR A 1 79 ? 10.465 -5.138 -28.431 1.00 93.56 79 THR A O 1
ATOM 637 N N . ARG A 1 80 ? 11.215 -7.243 -28.445 1.00 93.12 80 ARG A N 1
ATOM 638 C CA . ARG A 1 80 ? 12.570 -6.898 -27.978 1.00 93.12 80 ARG A CA 1
ATOM 639 C C . ARG A 1 80 ? 13.226 -5.775 -28.798 1.00 93.12 80 ARG A C 1
ATOM 641 O O . ARG A 1 80 ? 13.871 -4.898 -28.229 1.00 93.12 80 ARG A O 1
ATOM 648 N N . ALA A 1 81 ? 13.029 -5.772 -30.118 1.00 93.88 81 ALA A N 1
ATOM 649 C CA . ALA A 1 81 ? 13.560 -4.735 -31.001 1.00 93.88 81 ALA A CA 1
ATOM 650 C C . ALA A 1 81 ? 12.874 -3.372 -30.793 1.00 93.88 81 ALA A C 1
ATOM 652 O O . ALA A 1 81 ? 13.540 -2.338 -30.828 1.00 93.88 81 ALA A O 1
ATOM 653 N N . GLU A 1 82 ? 11.561 -3.353 -30.553 1.00 95.50 82 GLU A N 1
ATOM 654 C CA . GLU A 1 82 ? 10.814 -2.124 -30.248 1.00 95.50 82 GLU A CA 1
ATOM 655 C C . GLU A 1 82 ? 11.240 -1.511 -28.921 1.00 95.50 82 GLU A C 1
ATOM 657 O O . GLU A 1 82 ? 11.433 -0.300 -28.854 1.00 95.50 82 GLU A O 1
ATOM 662 N N . VAL A 1 83 ? 11.477 -2.333 -27.896 1.00 95.44 83 VAL A N 1
ATOM 663 C CA . VAL A 1 83 ? 11.993 -1.841 -26.612 1.00 95.44 83 VAL A CA 1
ATOM 664 C C . VAL A 1 83 ? 13.365 -1.199 -26.788 1.00 95.44 83 VAL A C 1
ATOM 666 O O . VAL A 1 83 ? 13.599 -0.115 -26.261 1.00 95.44 83 VAL A O 1
ATOM 669 N N . GLN A 1 84 ? 14.260 -1.818 -27.563 1.00 95.38 84 GLN A N 1
ATOM 670 C CA . GLN A 1 84 ? 15.581 -1.241 -27.812 1.00 95.38 84 GLN A CA 1
ATOM 671 C C . GLN A 1 84 ? 15.491 0.092 -28.568 1.00 95.38 84 GLN A C 1
ATOM 673 O O . GLN A 1 84 ? 16.190 1.043 -28.218 1.00 95.38 84 GLN A O 1
ATOM 678 N N . ARG A 1 85 ? 14.596 0.197 -29.562 1.00 95.06 85 ARG A N 1
ATOM 679 C CA . ARG A 1 85 ? 14.315 1.475 -30.238 1.00 95.06 85 ARG A CA 1
ATOM 680 C C . ARG A 1 85 ? 13.785 2.522 -29.260 1.00 95.06 85 ARG A C 1
ATOM 682 O O . ARG A 1 85 ? 14.251 3.657 -29.289 1.00 95.06 85 ARG A O 1
ATOM 689 N N . ALA A 1 86 ? 12.870 2.140 -28.370 1.00 95.69 86 ALA A N 1
ATOM 690 C CA . ALA A 1 86 ? 12.324 3.037 -27.358 1.00 95.69 86 ALA A CA 1
ATOM 691 C C . ALA A 1 86 ? 13.404 3.544 -26.387 1.00 95.69 86 ALA A C 1
ATOM 693 O O . ALA A 1 86 ? 13.432 4.735 -26.083 1.00 95.69 86 ALA A O 1
ATOM 694 N N . ILE A 1 87 ? 14.327 2.675 -25.953 1.00 95.50 87 ILE A N 1
ATOM 695 C CA . ILE A 1 87 ? 15.487 3.061 -25.131 1.00 95.50 87 ILE A CA 1
ATOM 696 C C . ILE A 1 87 ? 16.356 4.082 -25.874 1.00 95.50 87 ILE A C 1
ATOM 698 O O . ILE A 1 87 ? 16.697 5.118 -25.305 1.00 95.50 87 ILE A O 1
ATOM 702 N N . ASN A 1 88 ? 16.683 3.823 -27.142 1.00 94.75 88 ASN A N 1
ATOM 703 C CA . ASN A 1 88 ? 17.528 4.716 -27.935 1.00 94.75 88 ASN A CA 1
ATOM 704 C C . ASN A 1 88 ? 16.869 6.094 -28.118 1.00 94.75 88 ASN A C 1
ATOM 706 O O . ASN A 1 88 ? 17.479 7.109 -27.792 1.00 94.75 88 ASN A O 1
ATOM 710 N N . HIS A 1 89 ? 15.596 6.133 -28.525 1.00 94.81 89 HIS A N 1
ATOM 711 C CA . HIS A 1 89 ? 14.852 7.389 -28.677 1.00 94.81 89 HIS A CA 1
ATOM 712 C C . HIS A 1 89 ? 14.711 8.152 -27.352 1.00 94.81 89 HIS A C 1
ATOM 714 O O . HIS A 1 89 ? 14.750 9.382 -27.329 1.00 94.81 89 HIS A O 1
ATOM 720 N N . PHE A 1 90 ? 14.558 7.442 -26.233 1.00 93.81 90 PHE A N 1
ATOM 721 C CA . PHE A 1 90 ? 14.510 8.067 -24.915 1.00 93.81 90 PHE A CA 1
ATOM 722 C C . PHE A 1 90 ? 15.856 8.676 -24.510 1.00 93.81 90 PHE A C 1
ATOM 724 O O . PHE A 1 90 ? 15.887 9.763 -23.935 1.00 93.81 90 PHE A O 1
ATOM 731 N N . ASN A 1 91 ? 16.967 8.013 -24.831 1.00 91.62 91 ASN A N 1
ATOM 732 C CA . ASN A 1 91 ? 18.301 8.557 -24.594 1.00 91.62 91 ASN A CA 1
ATOM 733 C C . ASN A 1 91 ? 18.553 9.811 -25.443 1.00 91.62 91 ASN A C 1
ATOM 735 O O . ASN A 1 91 ? 19.031 10.808 -24.904 1.00 91.62 91 ASN A O 1
ATOM 739 N N . ASP A 1 92 ? 18.137 9.820 -26.712 1.00 91.31 92 ASP A N 1
ATOM 740 C CA . ASP A 1 92 ? 18.205 11.018 -27.560 1.00 91.31 92 ASP A CA 1
ATOM 741 C C . ASP A 1 92 ? 17.374 12.173 -26.985 1.00 91.31 92 ASP A C 1
ATOM 743 O O . ASP A 1 92 ? 17.814 13.325 -26.987 1.00 91.31 92 ASP A O 1
ATOM 747 N N . LEU A 1 93 ? 16.180 11.875 -26.459 1.00 90.25 93 LEU A N 1
ATOM 748 C CA . LEU A 1 93 ? 15.330 12.863 -25.793 1.00 90.25 93 LEU A CA 1
ATOM 749 C C . LEU A 1 93 ? 16.012 13.436 -24.542 1.00 90.25 93 LEU A C 1
ATOM 751 O O . LEU A 1 93 ? 16.015 14.653 -24.359 1.00 90.25 93 LEU A O 1
ATOM 755 N N . LYS A 1 94 ? 16.640 12.586 -23.718 1.00 87.06 94 LYS A N 1
ATOM 756 C CA . LYS A 1 94 ? 17.397 13.003 -22.522 1.00 87.06 94 LYS A CA 1
ATOM 757 C C . LYS A 1 94 ? 18.583 13.911 -22.840 1.00 87.06 94 LYS A C 1
ATOM 759 O O . LYS A 1 94 ? 18.922 14.750 -22.014 1.00 87.06 94 LYS A O 1
ATOM 764 N N . MET A 1 95 ? 19.223 13.741 -23.996 1.00 85.94 95 MET A N 1
ATOM 765 C CA . MET A 1 95 ? 20.333 14.606 -24.416 1.00 85.94 95 MET A CA 1
ATOM 766 C C . MET A 1 95 ? 19.857 15.991 -24.871 1.00 85.94 95 MET A C 1
ATOM 768 O O . MET A 1 95 ? 20.620 16.951 -24.814 1.00 85.94 95 MET A O 1
ATOM 772 N N . LYS A 1 96 ? 18.604 16.098 -25.329 1.00 86.00 96 LYS A N 1
ATOM 773 C CA . LYS A 1 96 ? 18.029 17.332 -25.888 1.00 86.00 96 LYS A CA 1
ATOM 774 C C . LYS A 1 96 ? 17.214 18.133 -24.876 1.00 86.00 96 LYS A C 1
ATOM 776 O O . LYS A 1 96 ? 17.052 19.336 -25.051 1.00 86.00 96 LYS A O 1
ATOM 781 N N . ALA A 1 97 ? 16.675 17.482 -23.848 1.00 84.50 97 ALA A N 1
ATOM 782 C CA . ALA A 1 97 ? 15.783 18.110 -22.885 1.00 84.50 97 ALA A CA 1
ATOM 783 C C . ALA A 1 97 ? 15.894 17.478 -21.494 1.00 84.50 97 ALA A C 1
ATOM 785 O O . ALA A 1 97 ? 16.210 16.299 -21.336 1.00 84.50 97 ALA A O 1
ATOM 786 N N . LYS A 1 98 ? 15.536 18.258 -20.468 1.00 82.94 98 LYS A N 1
ATOM 787 C CA . LYS A 1 98 ? 15.403 17.753 -19.099 1.00 82.94 98 LYS A CA 1
ATOM 788 C C . LYS A 1 98 ? 14.170 16.855 -18.997 1.00 82.94 98 LYS A C 1
ATOM 790 O O . LYS A 1 98 ? 13.036 17.330 -19.071 1.00 82.94 98 LYS A O 1
ATOM 795 N N . VAL A 1 99 ? 14.392 15.564 -18.773 1.00 84.88 99 VAL A N 1
ATOM 796 C CA . VAL A 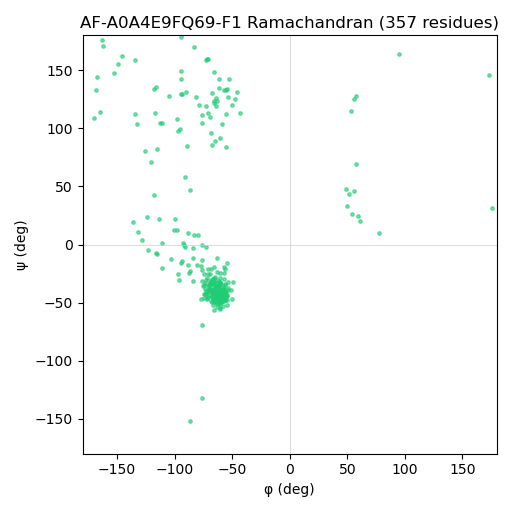1 99 ? 13.316 14.571 -18.664 1.00 84.88 99 VAL A CA 1
ATOM 797 C C . VAL A 1 99 ? 12.915 14.357 -17.197 1.00 84.88 99 VAL A C 1
ATOM 799 O O . VAL A 1 99 ? 13.784 14.099 -16.361 1.00 84.88 99 VAL A O 1
ATOM 802 N N . PRO A 1 100 ? 11.616 14.422 -16.849 1.00 86.12 100 PRO A N 1
ATOM 803 C CA . PRO A 1 100 ? 11.148 14.116 -15.500 1.00 86.12 100 PRO A CA 1
ATOM 804 C C . PRO A 1 100 ? 11.340 12.647 -15.107 1.00 86.12 100 PRO A C 1
ATOM 806 O O . PRO A 1 100 ? 11.166 11.734 -15.915 1.00 86.12 100 PRO A O 1
ATOM 809 N N . ASP A 1 101 ? 11.565 12.411 -13.815 1.00 88.56 101 ASP A N 1
ATOM 810 C CA . ASP A 1 101 ? 11.827 11.078 -13.261 1.00 88.56 101 ASP A CA 1
ATOM 811 C C . ASP A 1 101 ? 10.732 10.048 -13.565 1.00 88.56 101 ASP A C 1
ATOM 813 O O . ASP A 1 101 ? 11.032 8.880 -13.810 1.00 88.56 101 ASP A O 1
ATOM 817 N N . PHE A 1 102 ? 9.460 10.458 -13.605 1.00 89.75 102 PHE A N 1
ATOM 818 C CA . PHE A 1 102 ? 8.363 9.516 -13.847 1.00 89.75 102 PHE A CA 1
ATOM 819 C C . PHE A 1 102 ? 8.423 8.894 -15.247 1.00 89.75 102 PHE A C 1
ATOM 821 O O . PHE A 1 102 ? 7.950 7.772 -15.434 1.00 89.75 102 PHE A O 1
ATOM 828 N N . MET A 1 103 ? 8.999 9.599 -16.228 1.00 92.81 103 MET A N 1
ATOM 829 C CA . MET A 1 103 ? 9.177 9.074 -17.582 1.00 92.81 103 MET A CA 1
ATOM 830 C C . MET A 1 103 ? 10.253 7.987 -17.591 1.00 92.81 103 MET A C 1
ATOM 832 O O . MET A 1 103 ? 10.017 6.903 -18.122 1.00 92.81 103 MET A O 1
ATOM 836 N N . ALA A 1 104 ? 11.380 8.230 -16.913 1.00 93.62 104 ALA A N 1
ATOM 837 C CA . ALA A 1 104 ? 12.443 7.240 -16.755 1.00 93.62 104 ALA A CA 1
ATOM 838 C C . ALA A 1 104 ? 11.954 5.994 -16.004 1.00 93.62 104 ALA A C 1
ATOM 840 O O . ALA A 1 104 ? 12.184 4.877 -16.457 1.00 93.62 104 ALA A O 1
ATOM 841 N N . VAL A 1 105 ? 11.207 6.169 -14.908 1.00 95.19 105 VAL A N 1
ATOM 842 C CA . VAL A 1 105 ? 10.633 5.048 -14.144 1.00 95.19 105 VAL A CA 1
ATOM 843 C C . VAL A 1 105 ? 9.604 4.268 -14.962 1.00 95.19 105 VAL A C 1
ATOM 845 O O . VAL A 1 105 ? 9.604 3.035 -14.940 1.00 95.19 105 VAL A O 1
ATOM 848 N N . LYS A 1 106 ? 8.751 4.953 -15.734 1.00 96.12 106 LYS A N 1
ATOM 849 C CA . LYS A 1 106 ? 7.788 4.279 -16.611 1.00 96.12 106 LYS A CA 1
ATOM 850 C C . LYS A 1 106 ? 8.500 3.478 -17.704 1.00 96.12 106 LYS A C 1
ATOM 852 O O . LYS A 1 106 ? 8.128 2.321 -17.904 1.00 96.12 106 LYS A O 1
ATOM 857 N N . LEU A 1 107 ? 9.510 4.046 -18.367 1.00 96.81 107 LEU A N 1
ATOM 858 C CA . LEU A 1 107 ? 10.300 3.317 -19.362 1.00 96.81 107 LEU A CA 1
ATOM 859 C C . LEU A 1 107 ? 11.016 2.124 -18.724 1.00 96.81 107 LEU A C 1
ATOM 861 O O . LEU A 1 107 ? 10.866 1.015 -19.221 1.00 96.81 107 LEU A O 1
ATOM 865 N N . ALA A 1 108 ? 11.706 2.322 -17.599 1.00 97.38 108 ALA A N 1
ATOM 866 C CA . ALA A 1 108 ? 12.398 1.252 -16.887 1.00 97.38 108 ALA A CA 1
ATOM 867 C C . ALA A 1 108 ? 11.455 0.088 -16.551 1.00 97.38 108 ALA A C 1
ATOM 869 O O . ALA A 1 108 ? 11.804 -1.056 -16.808 1.00 97.38 108 ALA A O 1
ATOM 870 N N . SER A 1 109 ? 10.228 0.367 -16.085 1.00 97.25 109 SER A N 1
ATOM 871 C CA . SER A 1 109 ? 9.240 -0.689 -15.810 1.00 97.25 109 SER A CA 1
ATOM 872 C C . SER A 1 109 ? 8.846 -1.494 -17.054 1.00 97.25 109 SER A C 1
ATOM 874 O O . SER A 1 109 ? 8.634 -2.698 -16.963 1.00 97.25 109 SER A O 1
ATOM 876 N N . VAL A 1 110 ? 8.770 -0.852 -18.225 1.00 96.81 110 VAL A N 1
ATOM 877 C CA . VAL A 1 110 ? 8.477 -1.521 -19.504 1.00 96.81 110 VAL A CA 1
ATOM 878 C C . VAL A 1 110 ? 9.681 -2.328 -19.979 1.00 96.81 110 VAL A C 1
ATOM 880 O O . VAL A 1 110 ? 9.524 -3.474 -20.390 1.00 96.81 110 VAL A O 1
ATOM 883 N N . VAL A 1 111 ? 10.884 -1.767 -19.867 1.00 97.12 111 VAL A N 1
ATOM 884 C CA . VAL A 1 111 ? 12.129 -2.467 -20.195 1.00 97.12 111 VAL A CA 1
ATOM 885 C C . VAL A 1 111 ? 12.299 -3.710 -19.321 1.00 97.12 111 VAL A C 1
ATOM 887 O O . VAL A 1 111 ? 12.623 -4.769 -19.848 1.00 97.12 111 VAL A O 1
ATOM 890 N N . THR A 1 112 ? 12.004 -3.621 -18.021 1.00 96.69 112 THR A N 1
ATOM 891 C CA . THR A 1 112 ? 12.061 -4.764 -17.099 1.00 96.69 112 THR A CA 1
ATOM 892 C C . THR A 1 112 ? 11.184 -5.928 -17.552 1.00 96.69 112 THR A C 1
ATOM 894 O O . THR A 1 112 ? 11.631 -7.068 -17.484 1.00 96.69 112 THR A O 1
ATOM 897 N N . ILE A 1 113 ? 9.971 -5.659 -18.037 1.00 94.81 113 ILE A N 1
ATOM 898 C CA . ILE 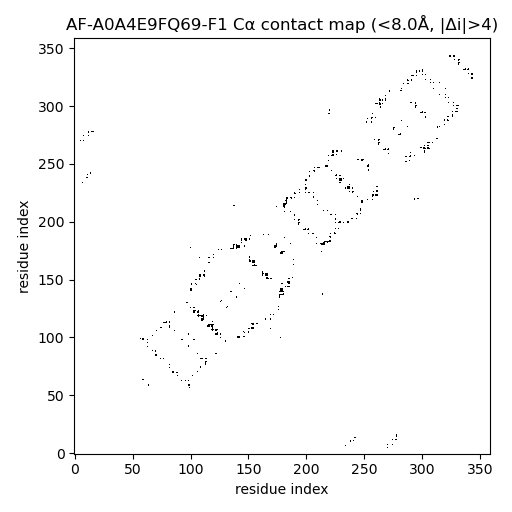A 1 113 ? 9.018 -6.705 -18.446 1.00 94.81 113 ILE A CA 1
ATOM 899 C C . ILE A 1 113 ? 9.475 -7.422 -19.714 1.00 94.81 113 ILE A C 1
ATOM 901 O O . ILE A 1 113 ? 9.327 -8.633 -19.827 1.00 94.81 113 ILE A O 1
ATOM 905 N N . HIS A 1 114 ? 10.029 -6.678 -20.671 1.00 93.88 114 HIS A N 1
ATOM 906 C CA . HIS A 1 114 ? 10.324 -7.221 -21.999 1.00 93.88 114 HIS A CA 1
ATOM 907 C C . HIS A 1 114 ? 11.766 -7.699 -22.171 1.00 93.88 114 HIS A C 1
ATOM 909 O O . HIS A 1 114 ? 12.019 -8.609 -22.957 1.00 93.88 114 HIS A O 1
ATOM 915 N N . LEU A 1 115 ? 12.722 -7.074 -21.479 1.00 94.69 115 LEU A N 1
ATOM 916 C CA . LEU A 1 115 ? 14.157 -7.374 -21.584 1.00 94.69 115 LEU A CA 1
ATOM 917 C C . LEU A 1 115 ? 14.762 -7.912 -20.280 1.00 94.69 115 LEU A C 1
ATOM 919 O O . LEU A 1 115 ? 15.917 -8.334 -20.275 1.00 94.69 115 LEU A O 1
ATOM 923 N N . GLY A 1 116 ? 13.997 -7.915 -19.187 1.00 93.44 116 GLY A N 1
ATOM 924 C CA . GLY A 1 116 ? 14.437 -8.371 -17.874 1.00 93.44 116 GLY A CA 1
ATOM 925 C C . GLY A 1 116 ? 14.955 -7.251 -16.967 1.00 93.44 116 GLY A C 1
ATOM 926 O O . GLY A 1 116 ? 15.274 -6.138 -17.393 1.00 93.44 116 GLY A O 1
ATOM 927 N N . TRP A 1 117 ? 15.051 -7.569 -15.671 1.00 94.69 117 TRP A N 1
ATOM 928 C CA . TRP A 1 117 ? 15.423 -6.636 -14.598 1.00 94.69 117 TRP A CA 1
ATOM 929 C C . TRP A 1 117 ? 16.694 -5.836 -14.894 1.00 94.69 117 TRP A C 1
ATOM 931 O O . TRP A 1 117 ? 16.688 -4.615 -14.764 1.00 94.69 117 TRP A O 1
ATOM 941 N N . LYS A 1 118 ? 17.756 -6.508 -15.349 1.00 95.62 118 LYS A N 1
ATOM 942 C CA . LYS A 1 118 ? 19.068 -5.883 -15.558 1.00 95.62 118 LYS A CA 1
ATOM 943 C C . LYS A 1 118 ? 19.051 -4.761 -16.591 1.00 95.62 118 LYS A C 1
ATOM 945 O O . LYS A 1 118 ? 19.746 -3.769 -16.411 1.00 95.62 118 LYS A O 1
ATOM 950 N N . GLU A 1 119 ? 18.239 -4.875 -17.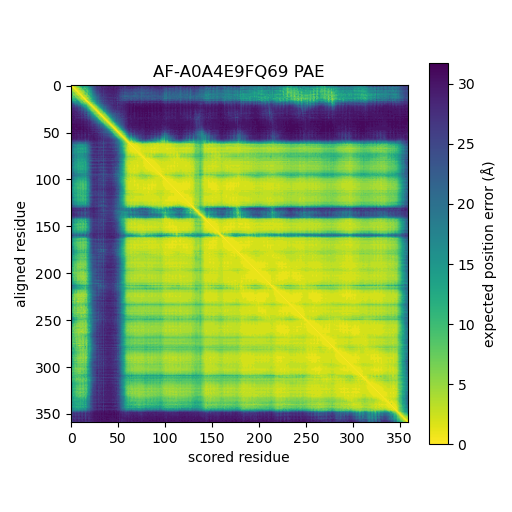637 1.00 95.88 119 GLU A N 1
ATOM 951 C CA . GLU A 1 119 ? 18.106 -3.796 -18.620 1.00 95.88 119 GLU A CA 1
ATOM 952 C C . GLU A 1 119 ? 17.268 -2.631 -18.075 1.00 95.88 119 GLU A C 1
ATOM 954 O O . GLU A 1 119 ? 17.588 -1.470 -18.322 1.00 95.88 119 GLU A O 1
ATOM 959 N N . GLY A 1 120 ? 16.235 -2.911 -17.273 1.00 96.44 120 GLY A N 1
ATOM 960 C CA . GLY A 1 120 ? 15.457 -1.858 -16.610 1.00 96.44 120 GLY A CA 1
ATOM 961 C C . GLY A 1 120 ? 16.278 -1.082 -15.575 1.00 96.44 120 GLY A C 1
ATOM 962 O O . GLY A 1 120 ? 16.189 0.144 -15.509 1.00 96.44 120 GLY A O 1
ATOM 963 N N . GLU A 1 121 ? 17.129 -1.780 -14.820 1.00 96.62 121 GLU A N 1
ATOM 964 C CA . GLU A 1 121 ? 18.069 -1.192 -13.860 1.00 96.62 121 GLU A CA 1
ATOM 965 C C . GLU A 1 121 ? 19.024 -0.202 -14.545 1.00 96.62 121 GLU A C 1
ATOM 967 O O . GLU A 1 121 ? 19.146 0.937 -14.091 1.00 96.62 121 GLU A O 1
ATOM 972 N N . LYS A 1 122 ? 19.599 -0.567 -15.701 1.00 95.50 122 LYS A N 1
ATOM 973 C CA . LYS A 1 122 ? 20.467 0.330 -16.488 1.00 95.50 122 LYS A CA 1
ATOM 974 C C . LYS A 1 122 ? 19.774 1.635 -16.880 1.00 95.50 122 LYS A C 1
ATOM 976 O O . LYS A 1 122 ? 20.405 2.691 -16.852 1.00 95.50 122 LYS A O 1
ATOM 981 N N . VAL A 1 123 ? 18.484 1.595 -17.231 1.00 94.81 123 VAL A N 1
ATOM 982 C CA . VAL A 1 123 ? 17.715 2.811 -17.560 1.00 94.81 123 VAL A CA 1
ATOM 983 C C . VAL A 1 123 ? 17.627 3.742 -16.349 1.00 94.81 123 VAL A C 1
ATOM 985 O O . VAL A 1 123 ? 17.827 4.952 -16.489 1.00 94.81 123 VAL A O 1
ATOM 988 N N . LEU A 1 124 ? 17.363 3.191 -15.160 1.00 93.81 124 LEU A N 1
ATOM 989 C CA . LEU A 1 124 ? 17.291 3.965 -13.918 1.00 93.81 124 LEU A CA 1
ATOM 990 C C . LEU A 1 124 ? 18.652 4.558 -13.540 1.00 93.81 124 LEU A C 1
ATOM 992 O O . LEU A 1 124 ? 18.728 5.744 -13.222 1.00 93.81 124 LEU A O 1
ATOM 996 N N . GLU A 1 125 ? 19.717 3.760 -13.607 1.00 91.31 125 GLU A N 1
ATOM 997 C CA . GLU A 1 125 ? 21.080 4.191 -13.280 1.00 91.31 125 GLU A CA 1
ATOM 998 C C . GLU A 1 125 ? 21.574 5.274 -14.230 1.00 91.31 125 GLU A C 1
ATOM 1000 O O . GLU A 1 125 ? 22.052 6.320 -13.791 1.00 91.31 125 GLU A O 1
ATOM 1005 N N . MET A 1 126 ? 21.386 5.079 -15.535 1.00 88.81 126 MET A N 1
ATOM 1006 C CA . MET A 1 126 ? 21.757 6.080 -16.527 1.00 88.81 126 MET A CA 1
ATOM 1007 C C . MET A 1 126 ? 20.961 7.371 -16.325 1.00 88.81 126 MET A C 1
ATOM 1009 O O . MET A 1 126 ? 21.486 8.463 -16.511 1.00 88.81 126 MET A O 1
ATOM 1013 N N . HIS A 1 127 ? 19.682 7.293 -15.951 1.00 88.44 127 HIS A N 1
ATOM 1014 C CA . HIS A 1 127 ? 18.907 8.490 -15.619 1.00 88.44 127 HIS A CA 1
ATOM 1015 C C . HIS A 1 127 ? 19.422 9.191 -14.358 1.00 88.44 127 HIS A C 1
ATOM 1017 O O . HIS A 1 127 ? 19.582 10.411 -14.366 1.00 88.44 127 HIS A O 1
ATOM 1023 N N . TYR A 1 128 ? 19.743 8.425 -13.316 1.00 85.88 128 TYR A N 1
ATOM 1024 C CA . TYR A 1 128 ? 20.306 8.940 -12.071 1.00 85.88 128 TYR A CA 1
ATOM 1025 C C . TYR A 1 128 ? 21.631 9.684 -12.297 1.00 85.88 128 TYR A C 1
ATOM 1027 O O . TYR A 1 128 ? 21.779 10.819 -11.837 1.00 85.88 128 TYR A O 1
ATOM 1035 N N . MET A 1 129 ? 22.554 9.085 -13.059 1.00 82.00 129 MET A N 1
ATOM 1036 C CA . MET A 1 129 ? 23.868 9.672 -13.343 1.00 82.00 129 MET A CA 1
ATOM 1037 C C . MET A 1 129 ? 23.778 10.945 -14.192 1.00 82.00 129 MET A C 1
ATOM 1039 O O . MET A 1 129 ? 24.511 11.892 -13.937 1.00 82.00 129 MET A O 1
ATOM 1043 N N . THR A 1 130 ? 22.868 11.009 -15.172 1.00 76.00 130 THR A N 1
ATOM 1044 C CA . THR A 1 130 ? 22.736 12.198 -16.035 1.00 76.00 130 THR A CA 1
ATOM 1045 C C . THR A 1 130 ? 22.025 13.371 -15.344 1.00 76.00 130 THR A C 1
ATOM 1047 O O . THR A 1 130 ? 22.302 14.517 -15.677 1.00 76.00 130 THR A O 1
ATOM 1050 N N . HIS A 1 131 ? 21.086 13.117 -14.420 1.00 68.19 131 HIS A N 1
ATOM 1051 C CA . HIS A 1 131 ? 20.126 14.143 -13.976 1.00 68.19 131 HIS A CA 1
ATOM 1052 C C . HIS A 1 131 ? 20.002 14.362 -12.458 1.00 68.19 131 HIS A C 1
ATOM 1054 O O . HIS A 1 131 ? 19.146 15.157 -12.059 1.00 68.19 131 HIS A O 1
ATOM 1060 N N . GLY A 1 132 ? 20.780 13.716 -11.574 1.00 61.59 132 GLY A N 1
ATOM 1061 C CA . GLY A 1 132 ? 20.571 14.019 -10.150 1.00 61.59 132 GLY A CA 1
ATOM 1062 C C . GLY A 1 132 ? 21.334 13.277 -9.064 1.00 61.59 132 GLY A C 1
ATOM 1063 O O . GLY A 1 132 ? 20.780 13.174 -7.973 1.00 61.59 132 GLY A O 1
ATOM 1064 N N . ALA A 1 133 ? 22.569 12.817 -9.272 1.00 59.47 133 ALA A N 1
ATOM 1065 C CA . ALA A 1 133 ? 23.357 12.299 -8.146 1.00 59.47 133 ALA A CA 1
ATOM 1066 C C . ALA A 1 133 ? 23.571 13.357 -7.036 1.00 59.47 133 ALA A C 1
ATOM 1068 O O . ALA A 1 133 ? 23.453 13.047 -5.852 1.00 59.47 133 ALA A O 1
ATOM 1069 N N . GLU A 1 134 ? 23.804 14.618 -7.412 1.00 50.00 134 GLU A N 1
ATOM 1070 C CA . GLU A 1 134 ? 24.192 15.692 -6.479 1.00 50.00 134 GLU A CA 1
ATOM 1071 C C . GLU A 1 134 ? 23.013 16.521 -5.935 1.00 50.00 134 GLU A C 1
ATOM 1073 O O . GLU A 1 134 ? 23.156 17.226 -4.941 1.00 50.00 134 GLU A O 1
ATOM 1078 N N . LEU A 1 135 ? 21.827 16.414 -6.547 1.00 55.38 135 LEU A N 1
ATOM 1079 C CA . LEU A 1 135 ? 20.668 17.277 -6.255 1.00 55.38 135 LEU A CA 1
ATOM 1080 C C . LEU A 1 135 ? 19.501 16.550 -5.563 1.00 55.38 135 LEU A C 1
ATOM 1082 O O . LEU A 1 135 ? 18.460 17.156 -5.315 1.00 55.38 135 LEU A O 1
ATOM 1086 N N . ARG A 1 136 ? 19.625 15.248 -5.267 1.00 65.62 136 ARG A N 1
ATOM 1087 C CA . ARG A 1 136 ? 18.516 14.440 -4.727 1.00 65.62 136 ARG A CA 1
ATOM 1088 C C . ARG A 1 136 ? 18.570 14.287 -3.212 1.00 65.62 136 ARG A C 1
ATOM 1090 O O . ARG A 1 136 ? 19.331 13.480 -2.662 1.00 65.62 136 ARG A O 1
ATOM 1097 N N . PHE A 1 137 ? 17.655 14.976 -2.536 1.00 56.84 137 PHE A N 1
ATOM 1098 C CA . PHE A 1 137 ? 17.366 14.765 -1.121 1.00 56.84 137 PHE A CA 1
ATOM 1099 C C . PHE A 1 137 ? 16.212 13.777 -0.956 1.00 56.84 137 PHE A C 1
ATOM 1101 O O . PHE A 1 137 ? 15.131 13.965 -1.505 1.00 56.84 137 PHE A O 1
ATOM 1108 N N . ALA A 1 138 ? 16.392 12.752 -0.114 1.00 49.50 138 ALA A N 1
ATOM 1109 C CA . ALA A 1 138 ? 15.350 11.755 0.159 1.00 49.50 138 ALA A CA 1
ATOM 1110 C C . ALA A 1 138 ? 14.035 12.372 0.684 1.00 49.50 138 ALA A C 1
ATOM 1112 O O . ALA A 1 138 ? 12.995 11.729 0.636 1.00 49.50 138 ALA A O 1
ATOM 1113 N N . GLY A 1 139 ? 14.070 13.609 1.202 1.00 48.41 139 GLY A N 1
ATOM 1114 C CA . GLY A 1 139 ? 12.904 14.384 1.636 1.00 48.41 139 GLY A CA 1
ATOM 1115 C C . GLY A 1 139 ? 11.989 14.857 0.499 1.00 48.41 139 GLY A C 1
ATOM 1116 O O . GLY A 1 139 ? 10.790 15.005 0.740 1.00 48.41 139 GLY A O 1
ATOM 1117 N N . GLU A 1 140 ? 12.540 15.001 -0.707 1.00 57.50 140 GLU A N 1
ATOM 1118 C CA . GLU A 1 140 ? 11.980 15.689 -1.879 1.00 57.50 140 GLU A CA 1
ATOM 1119 C C . GLU A 1 140 ? 11.785 14.719 -3.053 1.00 57.50 140 GLU A C 1
ATOM 1121 O O . GLU A 1 140 ? 12.115 15.016 -4.197 1.00 57.50 140 GLU A O 1
ATOM 1126 N N . ALA A 1 141 ? 11.271 13.521 -2.760 1.00 60.16 141 ALA A N 1
ATOM 1127 C CA . ALA A 1 141 ? 10.934 12.542 -3.787 1.00 60.16 141 ALA A CA 1
ATOM 1128 C C . ALA A 1 141 ? 10.066 13.189 -4.880 1.00 60.16 141 ALA A C 1
ATOM 1130 O O . ALA A 1 141 ? 8.968 13.678 -4.604 1.00 60.16 141 ALA A O 1
ATOM 1131 N N . SER A 1 142 ? 10.567 13.173 -6.114 1.00 71.38 142 SER A N 1
ATOM 1132 C CA . SER A 1 142 ? 9.926 13.784 -7.283 1.00 71.38 142 SER A CA 1
ATOM 1133 C C . SER A 1 142 ? 8.681 13.019 -7.743 1.00 71.38 142 SER A C 1
ATOM 1135 O O . SER A 1 142 ? 7.825 13.585 -8.423 1.00 71.38 142 SER A O 1
ATOM 1137 N N . LEU A 1 143 ? 8.575 11.737 -7.374 1.00 84.44 143 LEU A N 1
ATOM 1138 C CA . LEU A 1 143 ? 7.522 10.843 -7.840 1.00 84.44 143 LEU A CA 1
ATOM 1139 C C . LEU A 1 143 ? 6.282 10.840 -6.946 1.00 84.44 143 LEU A C 1
ATOM 1141 O O . LEU A 1 143 ? 6.337 10.618 -5.726 1.00 84.44 143 LEU A O 1
ATOM 1145 N N . MET A 1 144 ? 5.137 10.976 -7.609 1.00 87.88 144 MET A N 1
ATOM 1146 C CA . MET A 1 144 ? 3.813 10.800 -7.021 1.00 87.88 144 MET A CA 1
ATOM 1147 C C . MET A 1 144 ? 3.520 9.320 -6.757 1.00 87.88 144 MET A C 1
ATOM 1149 O O . MET A 1 144 ? 4.132 8.427 -7.348 1.00 87.88 144 MET A O 1
ATOM 1153 N N . ASP A 1 145 ? 2.581 9.055 -5.852 1.00 89.94 145 ASP A N 1
ATOM 1154 C CA . ASP A 1 145 ? 2.224 7.701 -5.424 1.00 89.94 145 ASP A CA 1
ATOM 1155 C C . ASP A 1 145 ? 1.767 6.825 -6.591 1.00 89.94 145 ASP A C 1
ATOM 1157 O O . ASP A 1 145 ? 2.268 5.716 -6.775 1.00 89.94 145 ASP A O 1
ATOM 1161 N N . GLU A 1 146 ? 0.914 7.374 -7.450 1.00 91.38 146 GLU A N 1
ATOM 1162 C CA . GLU A 1 146 ? 0.316 6.685 -8.592 1.00 91.38 146 GLU A CA 1
ATOM 1163 C C . GLU A 1 146 ? 1.358 6.321 -9.657 1.00 91.38 146 GLU A C 1
ATOM 1165 O O . GLU A 1 146 ? 1.208 5.331 -10.375 1.00 91.38 146 GLU A O 1
ATOM 1170 N N . GLN A 1 147 ? 2.429 7.112 -9.765 1.00 93.12 147 GLN A N 1
ATOM 1171 C CA . GLN A 1 147 ? 3.509 6.873 -10.724 1.00 93.12 147 GLN A CA 1
ATOM 1172 C C . GLN A 1 147 ? 4.361 5.675 -10.301 1.00 93.12 147 GLN A C 1
ATOM 1174 O O . GLN A 1 147 ? 4.693 4.834 -11.138 1.00 93.12 147 GLN A O 1
ATOM 1179 N N . VAL A 1 148 ? 4.681 5.577 -9.007 1.00 94.75 148 VAL A N 1
ATOM 1180 C CA . VAL A 1 148 ? 5.439 4.442 -8.464 1.00 94.75 148 VAL A CA 1
ATOM 1181 C C . VAL A 1 148 ? 4.567 3.188 -8.445 1.00 94.75 148 VAL A C 1
ATOM 1183 O O . VAL A 1 148 ? 4.990 2.149 -8.949 1.00 94.75 148 VAL A O 1
ATOM 1186 N N . GLU A 1 149 ? 3.328 3.294 -7.955 1.00 95.19 149 GLU A N 1
ATOM 1187 C CA . GLU A 1 149 ? 2.363 2.188 -7.953 1.00 95.19 149 GLU A CA 1
ATOM 1188 C C . GLU A 1 149 ? 2.138 1.651 -9.371 1.00 95.19 149 GLU A C 1
ATOM 1190 O O . GLU A 1 149 ? 2.213 0.443 -9.593 1.00 95.19 149 GLU A O 1
ATOM 1195 N N . GLY A 1 150 ? 1.938 2.533 -10.354 1.00 95.25 150 GLY A N 1
ATOM 1196 C CA . GLY A 1 150 ? 1.726 2.138 -11.742 1.00 95.25 150 GLY A CA 1
ATOM 1197 C C . GLY A 1 150 ? 2.935 1.464 -12.397 1.00 95.25 150 GLY A C 1
ATOM 1198 O O . GLY A 1 150 ? 2.748 0.650 -13.302 1.00 95.25 150 GLY A O 1
ATOM 1199 N N . ALA A 1 151 ? 4.164 1.783 -11.981 1.00 95.88 151 ALA A N 1
ATOM 1200 C CA . ALA A 1 151 ? 5.372 1.114 -12.465 1.00 95.88 151 ALA A CA 1
ATOM 1201 C C . ALA A 1 151 ? 5.559 -0.262 -11.814 1.00 95.88 151 ALA A C 1
ATOM 1203 O O . ALA A 1 151 ? 5.767 -1.243 -12.527 1.00 95.88 151 ALA A O 1
ATOM 1204 N N . VAL A 1 152 ? 5.410 -0.346 -10.488 1.00 96.94 152 VAL A N 1
ATOM 1205 C CA . VAL A 1 152 ? 5.522 -1.608 -9.740 1.00 96.94 152 VAL A CA 1
ATOM 1206 C C . VAL A 1 152 ? 4.452 -2.600 -10.189 1.00 96.94 152 VAL A C 1
ATOM 1208 O O . VAL A 1 152 ? 4.795 -3.721 -10.551 1.00 96.94 152 VAL A O 1
ATOM 1211 N N . ARG A 1 153 ? 3.179 -2.181 -10.279 1.00 95.06 153 ARG A N 1
ATOM 1212 C CA . ARG A 1 153 ? 2.097 -3.041 -10.789 1.00 95.06 153 ARG A CA 1
ATOM 1213 C C . ARG A 1 153 ? 2.357 -3.533 -12.202 1.00 95.06 153 ARG A C 1
ATOM 1215 O O . ARG A 1 153 ? 2.051 -4.672 -12.509 1.00 95.06 153 ARG A O 1
ATOM 1222 N N . ARG A 1 154 ? 2.955 -2.710 -13.071 1.00 94.62 154 ARG A N 1
ATOM 1223 C CA . ARG A 1 154 ? 3.259 -3.146 -14.438 1.00 94.62 154 ARG A CA 1
ATOM 1224 C C . ARG A 1 154 ? 4.163 -4.373 -14.434 1.00 94.62 154 ARG A C 1
ATOM 1226 O O . ARG A 1 154 ? 3.889 -5.316 -15.161 1.00 94.62 154 ARG A O 1
ATOM 1233 N N . ILE A 1 155 ? 5.207 -4.360 -13.613 1.00 95.44 155 ILE A N 1
ATOM 1234 C CA . ILE A 1 155 ? 6.122 -5.494 -13.476 1.00 95.44 155 ILE A CA 1
ATOM 1235 C C . ILE A 1 155 ? 5.389 -6.661 -12.819 1.00 95.44 155 ILE A C 1
ATOM 1237 O O . ILE A 1 155 ? 5.384 -7.763 -13.355 1.00 95.44 155 ILE A O 1
ATOM 1241 N N . PHE A 1 156 ? 4.715 -6.387 -11.703 1.00 91.00 156 PHE A N 1
ATOM 1242 C CA . PHE A 1 156 ? 4.020 -7.387 -10.902 1.00 91.00 156 PHE A CA 1
ATOM 1243 C C . PHE A 1 156 ? 2.947 -8.157 -11.693 1.00 91.00 156 PHE A C 1
ATOM 1245 O O . PHE A 1 156 ? 2.831 -9.367 -11.551 1.00 91.00 156 PHE A O 1
ATOM 1252 N N . ASP A 1 157 ? 2.191 -7.465 -12.548 1.00 89.25 157 ASP A N 1
ATOM 1253 C CA . ASP A 1 157 ? 1.037 -8.021 -13.262 1.00 89.25 157 ASP A CA 1
ATOM 1254 C C . ASP A 1 157 ? 1.405 -8.673 -14.610 1.00 89.25 157 ASP A C 1
ATOM 1256 O O . ASP A 1 157 ? 0.588 -9.399 -15.171 1.00 89.25 157 ASP A O 1
ATOM 1260 N N . ASN A 1 158 ? 2.586 -8.383 -15.177 1.00 87.44 158 ASN A N 1
ATOM 1261 C CA . ASN A 1 158 ? 2.963 -8.838 -16.530 1.00 87.44 158 ASN A CA 1
ATOM 1262 C C . ASN A 1 158 ? 4.145 -9.810 -16.547 1.00 87.44 158 ASN A C 1
ATOM 1264 O O . ASN A 1 158 ? 4.468 -10.360 -17.597 1.00 87.44 158 ASN A O 1
ATOM 1268 N N . MET A 1 159 ? 4.808 -10.012 -15.412 1.00 81.00 159 MET A N 1
ATOM 1269 C CA . MET A 1 159 ? 5.889 -10.984 -15.295 1.00 81.00 159 MET A CA 1
ATOM 1270 C C . MET A 1 159 ? 5.334 -12.315 -14.778 1.00 81.00 159 MET A C 1
ATOM 1272 O O . MET A 1 159 ? 4.327 -12.347 -14.078 1.00 81.00 159 MET A O 1
ATOM 1276 N N . GLY A 1 160 ? 5.959 -13.425 -15.175 1.00 79.75 160 GLY A N 1
ATOM 1277 C CA . GLY A 1 160 ? 5.557 -14.776 -14.770 1.00 79.75 160 GLY A CA 1
ATOM 1278 C C . GLY A 1 160 ? 5.967 -15.121 -13.331 1.00 79.75 160 GLY A C 1
ATOM 1279 O O . GLY A 1 160 ? 5.764 -14.341 -12.406 1.00 79.75 160 GLY A O 1
ATOM 1280 N N . GLY A 1 161 ? 6.567 -16.300 -13.131 1.00 76.00 161 GLY A N 1
ATOM 1281 C CA . GLY A 1 161 ? 6.876 -16.850 -11.799 1.00 76.00 161 GLY A CA 1
ATOM 1282 C C . GLY A 1 161 ? 7.676 -15.931 -10.861 1.00 76.00 161 GLY A C 1
ATOM 1283 O O . GLY A 1 161 ? 7.418 -15.932 -9.660 1.00 76.00 161 GLY A O 1
ATOM 1284 N N . ASP A 1 162 ? 8.561 -15.090 -11.405 1.00 86.44 162 ASP A N 1
ATOM 1285 C CA . ASP A 1 162 ? 9.472 -14.232 -10.626 1.00 86.44 162 ASP A CA 1
ATOM 1286 C C . ASP A 1 162 ? 8.971 -12.785 -10.445 1.00 86.44 162 ASP A C 1
ATOM 1288 O O . ASP A 1 162 ? 9.725 -11.897 -10.038 1.00 86.44 162 ASP A O 1
ATOM 1292 N N . ALA A 1 163 ? 7.699 -12.512 -10.758 1.00 91.38 163 ALA A N 1
ATOM 1293 C CA . ALA A 1 163 ? 7.148 -11.155 -10.747 1.00 91.38 163 ALA A CA 1
ATOM 1294 C C . ALA A 1 163 ? 7.294 -10.442 -9.398 1.00 91.38 163 ALA A C 1
ATOM 1296 O O . ALA A 1 163 ? 7.629 -9.257 -9.369 1.00 91.38 163 ALA A O 1
ATOM 1297 N N . TYR A 1 164 ? 7.076 -11.165 -8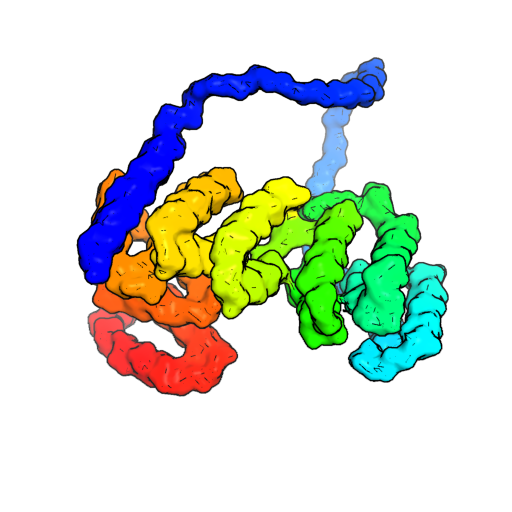.293 1.00 94.00 164 TYR A N 1
ATOM 1298 C CA . TYR A 1 164 ? 7.181 -10.618 -6.939 1.00 94.00 164 TYR A CA 1
ATOM 1299 C C . TYR A 1 164 ? 8.595 -10.100 -6.661 1.00 94.00 164 TYR A C 1
ATOM 1301 O O . TYR A 1 164 ? 8.768 -8.918 -6.365 1.00 94.00 164 TYR A O 1
ATOM 1309 N N . GLU A 1 165 ? 9.605 -10.957 -6.827 1.00 94.50 165 GLU A N 1
ATOM 1310 C CA . GLU A 1 165 ? 11.002 -10.624 -6.532 1.00 94.50 165 GLU A CA 1
ATOM 1311 C C . GLU A 1 165 ? 11.523 -9.510 -7.437 1.00 94.50 165 GLU A C 1
ATOM 1313 O O . GLU A 1 165 ? 12.211 -8.595 -6.984 1.00 94.50 165 GLU A O 1
ATOM 1318 N N . ILE A 1 166 ? 11.159 -9.525 -8.721 1.00 95.75 166 ILE A N 1
ATOM 1319 C CA . ILE A 1 166 ? 11.643 -8.504 -9.651 1.00 95.75 166 ILE A CA 1
ATOM 1320 C C . ILE A 1 166 ? 10.960 -7.157 -9.397 1.00 95.75 166 ILE A C 1
ATOM 1322 O O . ILE A 1 166 ? 11.629 -6.124 -9.409 1.00 95.75 166 ILE A O 1
ATOM 1326 N N . ALA A 1 167 ? 9.657 -7.138 -9.110 1.00 97.06 167 ALA A N 1
ATOM 1327 C CA . ALA A 1 167 ? 8.968 -5.911 -8.719 1.00 97.06 167 ALA A CA 1
ATOM 1328 C C . ALA A 1 167 ? 9.499 -5.359 -7.385 1.00 97.06 167 ALA A C 1
ATOM 1330 O O . ALA A 1 167 ? 9.635 -4.142 -7.235 1.00 97.06 167 ALA A O 1
ATOM 1331 N N . ARG A 1 168 ? 9.841 -6.244 -6.439 1.00 95.94 168 ARG A N 1
ATOM 1332 C CA . ARG A 1 168 ? 10.450 -5.892 -5.153 1.00 95.94 168 ARG A CA 1
ATOM 1333 C C . ARG A 1 168 ? 11.828 -5.264 -5.350 1.00 95.94 168 ARG A C 1
ATOM 1335 O O . ARG A 1 168 ? 12.048 -4.154 -4.873 1.00 95.94 168 ARG A O 1
ATOM 1342 N N . HIS A 1 169 ? 12.710 -5.895 -6.127 1.00 95.56 169 HIS A N 1
ATOM 1343 C CA . HIS A 1 169 ? 14.016 -5.327 -6.483 1.00 95.56 169 HIS A CA 1
ATOM 1344 C C . HIS A 1 169 ? 13.889 -3.988 -7.210 1.00 95.56 169 HIS A C 1
ATOM 1346 O O . HIS A 1 169 ? 14.592 -3.037 -6.869 1.00 95.56 169 HIS A O 1
ATOM 1352 N N . PHE A 1 170 ? 12.953 -3.885 -8.158 1.00 97.44 170 PHE A N 1
ATOM 1353 C CA . PHE A 1 170 ? 12.658 -2.631 -8.843 1.00 97.44 170 PHE A CA 1
ATOM 1354 C C . PHE A 1 170 ? 12.290 -1.530 -7.852 1.00 97.44 170 PHE A C 1
ATOM 1356 O O . PHE A 1 170 ? 12.851 -0.437 -7.905 1.00 97.44 170 PHE A O 1
ATOM 1363 N N . TYR A 1 171 ? 11.392 -1.820 -6.912 1.00 96.75 171 TYR A N 1
ATOM 1364 C CA . TYR A 1 171 ? 10.960 -0.853 -5.913 1.00 96.75 171 TYR A CA 1
ATOM 1365 C C . TYR A 1 171 ? 12.081 -0.451 -4.943 1.00 96.75 171 TYR A C 1
ATOM 1367 O O . TYR A 1 171 ? 12.283 0.747 -4.734 1.00 96.75 171 TYR A O 1
ATOM 1375 N N . CYS A 1 172 ? 12.857 -1.409 -4.426 1.00 96.25 172 CYS A N 1
ATOM 1376 C CA . CYS A 1 172 ? 14.039 -1.122 -3.606 1.00 96.25 172 CYS A CA 1
ATOM 1377 C C . CYS A 1 172 ? 15.015 -0.202 -4.349 1.00 96.25 172 CYS A C 1
ATOM 1379 O O . CYS A 1 172 ? 15.437 0.816 -3.805 1.00 96.25 172 CYS A O 1
ATOM 1381 N N . ARG A 1 173 ? 15.267 -0.463 -5.638 1.00 95.50 173 ARG A N 1
ATOM 1382 C CA . ARG A 1 173 ? 16.155 0.379 -6.448 1.00 95.50 173 ARG A CA 1
ATOM 1383 C C . ARG A 1 173 ? 15.634 1.805 -6.615 1.00 95.50 173 ARG A C 1
ATOM 1385 O O . ARG A 1 173 ? 16.425 2.746 -6.611 1.00 95.50 173 ARG A O 1
ATOM 1392 N N . LEU A 1 174 ? 14.317 2.001 -6.731 1.00 94.06 174 LEU A N 1
ATOM 1393 C CA . LEU A 1 174 ? 13.739 3.350 -6.748 1.00 94.06 174 LEU A CA 1
ATOM 1394 C C . LEU A 1 174 ? 14.004 4.107 -5.438 1.00 94.06 174 LEU A C 1
ATOM 1396 O O . LEU A 1 174 ? 14.207 5.323 -5.466 1.00 94.06 174 LEU A O 1
ATOM 1400 N N . ILE A 1 175 ? 13.992 3.409 -4.303 1.00 92.94 175 ILE A N 1
ATOM 1401 C CA . ILE A 1 175 ? 14.286 3.996 -2.992 1.00 92.94 175 ILE A CA 1
ATOM 1402 C C . ILE A 1 175 ? 15.782 4.319 -2.884 1.00 92.94 175 ILE A C 1
ATOM 1404 O O . ILE A 1 175 ? 16.134 5.445 -2.526 1.00 92.94 175 ILE A O 1
ATOM 1408 N N . ASP A 1 176 ? 16.656 3.395 -3.290 1.00 91.75 176 ASP A N 1
ATOM 1409 C CA . ASP A 1 176 ? 18.116 3.569 -3.252 1.00 91.75 176 ASP A CA 1
ATOM 1410 C C . ASP A 1 176 ? 18.577 4.763 -4.096 1.00 91.75 176 ASP A C 1
ATOM 1412 O O . ASP A 1 176 ? 19.407 5.567 -3.670 1.00 91.75 176 ASP A O 1
ATOM 1416 N N . LEU A 1 177 ? 17.982 4.927 -5.283 1.00 89.81 177 LEU A N 1
ATOM 1417 C CA . LEU A 1 177 ? 18.242 6.047 -6.195 1.00 89.81 177 LEU A CA 1
ATOM 1418 C C . LEU A 1 177 ? 17.495 7.335 -5.801 1.00 89.81 177 LEU A C 1
ATOM 1420 O O . LEU A 1 177 ? 17.479 8.312 -6.564 1.00 89.81 177 LEU A O 1
ATOM 1424 N N . ARG A 1 178 ? 16.852 7.339 -4.623 1.00 87.62 178 ARG A N 1
ATOM 1425 C CA . ARG A 1 178 ? 16.089 8.457 -4.045 1.00 87.62 178 ARG A CA 1
ATOM 1426 C C . ARG A 1 178 ? 14.999 9.001 -4.976 1.00 87.62 178 ARG A C 1
ATOM 1428 O O . ARG A 1 178 ? 14.620 10.165 -4.872 1.00 87.62 178 ARG A O 1
ATOM 1435 N N . LEU A 1 179 ? 14.488 8.164 -5.880 1.00 87.62 179 LEU A N 1
ATOM 1436 C CA . LEU A 1 179 ? 13.360 8.487 -6.761 1.00 87.62 179 LEU A CA 1
ATOM 1437 C C . LEU A 1 179 ? 12.050 8.517 -5.966 1.00 87.62 179 LEU A C 1
ATOM 1439 O O . LEU A 1 179 ? 11.134 9.278 -6.280 1.00 87.62 179 LEU A O 1
ATOM 1443 N N . CYS A 1 180 ? 11.963 7.705 -4.910 1.00 89.56 180 CYS A N 1
ATOM 1444 C CA . CYS A 1 180 ? 10.849 7.725 -3.977 1.00 89.56 180 CYS A CA 1
ATOM 1445 C C . CYS A 1 180 ? 11.272 7.401 -2.537 1.00 89.56 180 CYS A C 1
ATOM 1447 O O . CYS A 1 180 ? 12.347 6.870 -2.282 1.00 89.56 180 CYS A O 1
ATOM 1449 N N . LYS A 1 181 ? 10.398 7.757 -1.594 1.00 91.12 181 LYS A N 1
ATOM 1450 C CA . LYS A 1 181 ? 10.366 7.207 -0.232 1.00 91.12 181 LYS A CA 1
ATOM 1451 C C . LYS A 1 181 ? 9.603 5.882 -0.245 1.00 91.12 181 LYS A C 1
ATOM 1453 O O . LYS A 1 181 ? 8.896 5.613 -1.216 1.00 91.12 181 LYS A O 1
ATOM 1458 N N . VAL A 1 182 ? 9.641 5.119 0.846 1.00 92.75 182 VAL A N 1
ATOM 1459 C CA . VAL A 1 182 ? 8.702 4.002 1.005 1.00 92.75 182 VAL A CA 1
ATOM 1460 C C . VAL A 1 182 ? 7.282 4.577 1.080 1.00 92.75 182 VAL A C 1
ATOM 1462 O O . VAL A 1 182 ? 6.956 5.396 1.948 1.00 92.75 182 VAL A O 1
ATOM 1465 N N . LYS A 1 183 ? 6.444 4.184 0.124 1.00 92.50 183 LYS A N 1
ATOM 1466 C CA . LYS A 1 183 ? 5.049 4.596 -0.021 1.00 92.50 183 LYS A CA 1
ATOM 1467 C C . LYS A 1 183 ? 4.121 3.463 0.406 1.00 92.50 183 LYS A C 1
ATOM 1469 O O . LYS A 1 183 ? 4.205 2.356 -0.119 1.00 92.50 183 LYS A O 1
ATOM 1474 N N . ASP A 1 184 ? 3.186 3.773 1.298 1.00 93.50 184 ASP A N 1
ATOM 1475 C CA . ASP A 1 184 ? 2.190 2.835 1.836 1.00 93.50 184 ASP A CA 1
ATOM 1476 C C . ASP A 1 184 ? 1.347 2.162 0.736 1.00 93.50 184 ASP A C 1
ATOM 1478 O O . ASP A 1 184 ? 1.114 0.960 0.774 1.00 93.50 184 ASP A O 1
ATOM 1482 N N . CYS A 1 185 ? 0.942 2.906 -0.298 1.00 92.56 185 CYS A N 1
ATOM 1483 C CA . CYS A 1 185 ? 0.157 2.369 -1.416 1.00 92.56 185 CYS A CA 1
ATOM 1484 C C . CYS A 1 185 ? 0.906 1.304 -2.232 1.00 92.56 185 CYS A C 1
ATOM 1486 O O . CYS A 1 185 ? 0.306 0.293 -2.598 1.00 92.56 185 CYS A O 1
ATOM 1488 N N . VAL A 1 186 ? 2.202 1.517 -2.476 1.00 94.88 186 VAL A N 1
ATOM 1489 C CA . VAL A 1 186 ? 3.077 0.595 -3.210 1.00 94.88 186 VAL A CA 1
ATOM 1490 C C . VAL A 1 186 ? 3.411 -0.599 -2.337 1.00 94.88 186 VAL A C 1
ATOM 1492 O O . VAL A 1 186 ? 3.297 -1.739 -2.778 1.00 94.88 186 VAL A O 1
ATOM 1495 N N . PHE A 1 187 ? 3.769 -0.343 -1.079 1.00 95.06 187 PHE A N 1
ATOM 1496 C CA . PHE A 1 187 ? 4.157 -1.398 -0.163 1.00 95.06 187 PHE A CA 1
ATOM 1497 C C . PHE A 1 187 ? 3.013 -2.404 0.065 1.00 95.06 187 PHE A C 1
ATOM 1499 O O . PHE A 1 187 ? 3.197 -3.622 0.005 1.00 95.06 187 PHE A O 1
ATOM 1506 N N . ARG A 1 188 ? 1.783 -1.898 0.166 1.00 95.25 188 ARG A N 1
ATOM 1507 C CA . ARG A 1 188 ? 0.570 -2.712 0.252 1.00 95.25 188 ARG A CA 1
ATOM 1508 C C . ARG A 1 188 ? 0.370 -3.688 -0.916 1.00 95.25 188 ARG A C 1
ATOM 1510 O O . ARG A 1 188 ? -0.315 -4.687 -0.717 1.00 95.25 188 ARG A O 1
ATOM 1517 N N . ILE A 1 189 ? 0.930 -3.448 -2.107 1.00 95.44 189 ILE A N 1
ATOM 1518 C CA . ILE A 1 189 ? 0.843 -4.397 -3.237 1.00 95.44 189 ILE A CA 1
ATOM 1519 C C . ILE A 1 189 ? 1.483 -5.732 -2.844 1.00 95.44 189 ILE A C 1
ATOM 1521 O O . ILE A 1 189 ? 0.832 -6.772 -2.945 1.00 95.44 189 ILE A O 1
ATOM 1525 N N . PHE A 1 190 ? 2.716 -5.680 -2.334 1.00 96.44 190 PHE A N 1
ATOM 1526 C CA . PHE A 1 190 ? 3.483 -6.855 -1.917 1.00 96.44 190 PHE A CA 1
ATOM 1527 C C . PHE A 1 190 ? 2.801 -7.579 -0.757 1.00 96.44 190 PHE A C 1
ATOM 1529 O O . PHE A 1 190 ? 2.555 -8.782 -0.825 1.00 96.44 190 PHE A O 1
ATOM 1536 N N . ILE A 1 191 ? 2.390 -6.826 0.267 1.00 97.69 191 ILE A N 1
ATOM 1537 C CA . ILE A 1 191 ? 1.690 -7.385 1.427 1.00 97.69 191 ILE A CA 1
ATOM 1538 C C . ILE A 1 191 ? 0.390 -8.075 1.017 1.00 97.69 191 ILE A C 1
ATOM 1540 O O . ILE A 1 191 ? 0.154 -9.215 1.404 1.00 97.69 191 ILE A O 1
ATOM 1544 N N . LEU A 1 192 ? -0.458 -7.437 0.206 1.00 96.00 192 LEU A N 1
ATOM 1545 C CA . LEU A 1 192 ? -1.718 -8.056 -0.209 1.00 96.00 192 LEU A CA 1
ATOM 1546 C C . LEU A 1 192 ? -1.508 -9.314 -1.061 1.00 96.00 192 LEU A C 1
ATOM 1548 O O . LEU A 1 192 ? -2.334 -10.221 -0.974 1.00 96.00 192 LEU A O 1
ATOM 1552 N N . ASP A 1 193 ? -0.444 -9.397 -1.861 1.00 95.19 193 ASP A N 1
ATOM 1553 C CA . ASP A 1 193 ? -0.107 -10.623 -2.593 1.00 95.19 193 ASP A CA 1
ATOM 1554 C C . ASP A 1 193 ? 0.283 -11.773 -1.648 1.00 95.19 193 ASP A C 1
ATOM 1556 O O . ASP A 1 193 ? -0.299 -12.859 -1.728 1.00 95.19 193 ASP A O 1
ATOM 1560 N N . LEU A 1 194 ? 1.178 -11.518 -0.687 1.00 96.94 194 LEU A N 1
ATOM 1561 C CA . LEU A 1 194 ? 1.559 -12.501 0.336 1.00 96.94 194 LEU A CA 1
ATOM 1562 C C . LEU A 1 194 ? 0.342 -12.980 1.139 1.00 96.94 194 LEU A C 1
ATOM 1564 O O . LEU A 1 194 ? 0.151 -14.180 1.358 1.00 96.94 194 LEU A O 1
ATOM 1568 N N . LEU A 1 195 ? -0.526 -12.049 1.540 1.00 96.88 195 LEU A N 1
ATOM 1569 C CA . LEU A 1 195 ? -1.730 -12.352 2.310 1.00 96.88 195 LEU A CA 1
ATOM 1570 C C . LEU A 1 195 ? -2.750 -13.168 1.505 1.00 96.88 195 LEU A C 1
ATOM 1572 O O . LEU A 1 195 ? -3.329 -14.109 2.050 1.00 96.88 195 LEU A O 1
ATOM 1576 N N . LYS A 1 196 ? -2.929 -12.888 0.204 1.00 95.19 196 LYS A N 1
ATOM 1577 C CA . LYS A 1 196 ? -3.760 -13.718 -0.694 1.00 95.19 196 LYS A CA 1
ATOM 1578 C C . LYS A 1 196 ? -3.246 -15.155 -0.789 1.00 95.19 196 LYS A C 1
ATOM 1580 O O . LYS A 1 196 ? -4.047 -16.080 -0.876 1.00 95.19 196 LYS A O 1
ATOM 1585 N N . LYS A 1 197 ? -1.926 -15.347 -0.716 1.00 94.94 197 LYS A N 1
ATOM 1586 C CA . LYS A 1 197 ? -1.261 -16.661 -0.680 1.00 94.94 197 LYS A CA 1
ATOM 1587 C C . LYS A 1 197 ? -1.218 -17.278 0.727 1.00 94.94 197 LYS A C 1
ATOM 1589 O O . LYS A 1 197 ? -0.569 -18.302 0.922 1.00 94.94 197 LYS A O 1
ATOM 1594 N N . ASN A 1 198 ? -1.898 -16.678 1.713 1.00 95.88 198 ASN A N 1
ATOM 1595 C CA . ASN A 1 198 ? -1.924 -17.105 3.118 1.00 95.88 198 ASN A CA 1
ATOM 1596 C C . ASN A 1 198 ? -0.530 -17.128 3.787 1.00 95.88 198 ASN A C 1
ATOM 1598 O O . ASN A 1 198 ? -0.316 -17.836 4.775 1.00 95.88 198 ASN A O 1
ATOM 1602 N N . GLN A 1 199 ? 0.419 -16.340 3.270 1.00 97.50 199 GLN A N 1
ATOM 1603 C CA . GLN A 1 199 ? 1.795 -16.225 3.762 1.00 97.50 199 GLN A CA 1
ATOM 1604 C C . GLN A 1 199 ? 1.909 -15.101 4.801 1.00 97.50 199 GLN A C 1
ATOM 1606 O O . GLN A 1 199 ? 2.673 -14.154 4.647 1.00 97.50 199 GLN A O 1
ATOM 1611 N N . VAL A 1 200 ? 1.121 -15.203 5.874 1.00 98.06 200 VAL A N 1
ATOM 1612 C CA . VAL A 1 200 ? 1.009 -14.156 6.906 1.00 98.06 200 VAL A CA 1
ATOM 1613 C C . VAL A 1 200 ? 2.350 -13.857 7.580 1.00 98.06 200 VAL A C 1
ATOM 1615 O O . VAL A 1 200 ? 2.686 -12.692 7.735 1.00 98.06 200 VAL A O 1
ATOM 1618 N N . LYS A 1 201 ? 3.141 -14.886 7.912 1.00 98.12 201 LYS A N 1
ATOM 1619 C CA . LYS A 1 201 ? 4.468 -14.701 8.520 1.00 98.12 201 LYS A CA 1
ATOM 1620 C C . LYS A 1 201 ? 5.403 -13.889 7.617 1.00 98.12 201 LYS A C 1
ATOM 1622 O O . LYS A 1 201 ? 5.959 -12.895 8.054 1.00 98.12 201 LYS A O 1
ATOM 1627 N N . LYS A 1 202 ? 5.471 -14.235 6.328 1.00 97.81 202 LYS A N 1
ATOM 1628 C CA . LYS A 1 202 ? 6.254 -13.462 5.353 1.00 97.81 202 LYS A CA 1
ATOM 1629 C C . LYS A 1 202 ? 5.759 -12.025 5.223 1.00 97.81 202 LYS A C 1
ATOM 1631 O O . LYS A 1 202 ? 6.561 -11.128 5.046 1.00 97.81 202 LYS A O 1
ATOM 1636 N N . ALA A 1 203 ? 4.450 -11.788 5.317 1.00 98.31 203 ALA A N 1
ATOM 1637 C CA . ALA A 1 203 ? 3.911 -10.428 5.285 1.00 98.31 203 ALA A CA 1
ATOM 1638 C C . ALA A 1 203 ? 4.333 -9.602 6.515 1.00 98.31 203 ALA A C 1
ATOM 1640 O O . ALA A 1 203 ? 4.527 -8.396 6.394 1.00 98.31 203 ALA A O 1
ATOM 1641 N N . ILE A 1 204 ? 4.489 -10.238 7.680 1.00 98.38 204 ILE A N 1
ATOM 1642 C CA . ILE A 1 204 ? 5.035 -9.603 8.886 1.00 98.38 204 ILE A CA 1
ATOM 1643 C C . ILE A 1 204 ? 6.526 -9.285 8.688 1.00 98.38 204 ILE A C 1
ATOM 1645 O O . ILE A 1 204 ? 6.925 -8.141 8.885 1.00 98.38 204 ILE A O 1
ATOM 1649 N N . GLU A 1 205 ? 7.318 -10.251 8.212 1.00 97.62 205 GLU A N 1
ATOM 1650 C CA . GLU A 1 205 ? 8.749 -10.072 7.902 1.00 97.62 205 GLU A CA 1
ATOM 1651 C C . GLU A 1 205 ? 8.976 -8.967 6.852 1.00 97.62 205 GLU A C 1
ATOM 1653 O O . GLU A 1 205 ? 9.862 -8.126 6.986 1.00 97.62 205 GLU A O 1
ATOM 1658 N N . GLU A 1 206 ? 8.140 -8.920 5.815 1.00 97.19 206 GLU A N 1
ATOM 1659 C CA . GLU A 1 206 ? 8.204 -7.898 4.770 1.00 97.19 206 GLU A CA 1
ATOM 1660 C C . GLU A 1 206 ? 7.821 -6.506 5.310 1.00 97.19 206 GLU A C 1
ATOM 1662 O O . GLU A 1 206 ? 8.386 -5.498 4.881 1.00 97.19 206 GLU A O 1
ATOM 1667 N N . PHE A 1 207 ? 6.883 -6.438 6.266 1.00 97.50 207 PHE A N 1
ATOM 1668 C CA . PHE A 1 207 ? 6.558 -5.206 6.996 1.00 97.50 207 PHE A CA 1
ATOM 1669 C C . PHE A 1 207 ? 7.738 -4.689 7.792 1.00 97.50 207 PHE A C 1
ATOM 1671 O O . PHE A 1 207 ? 8.085 -3.519 7.632 1.00 97.50 207 PHE A O 1
ATOM 1678 N N . ASP A 1 208 ? 8.362 -5.557 8.578 1.00 96.81 208 ASP A N 1
ATOM 1679 C CA . ASP A 1 208 ? 9.542 -5.208 9.359 1.00 96.81 208 ASP A CA 1
ATOM 1680 C C . ASP A 1 208 ? 10.699 -4.737 8.465 1.00 96.81 208 ASP A C 1
ATOM 1682 O O . ASP A 1 208 ? 11.355 -3.733 8.737 1.00 96.81 208 ASP A O 1
ATOM 1686 N N . TYR A 1 209 ? 10.903 -5.395 7.323 1.00 95.88 209 TYR A N 1
ATOM 1687 C CA . TYR A 1 209 ? 11.923 -4.983 6.368 1.00 95.88 209 TYR A CA 1
ATOM 1688 C C . TYR A 1 209 ? 11.680 -3.564 5.833 1.00 95.88 209 TYR A C 1
ATOM 1690 O O . TYR A 1 209 ? 12.560 -2.706 5.910 1.00 95.88 209 TYR A O 1
ATOM 1698 N N . PHE A 1 210 ? 10.494 -3.287 5.280 1.00 95.12 210 PHE A N 1
ATOM 1699 C CA . PHE A 1 210 ? 10.231 -2.001 4.624 1.00 95.12 210 PHE A CA 1
ATOM 1700 C C . PHE A 1 210 ? 9.988 -0.841 5.590 1.00 95.12 210 PHE A C 1
ATOM 1702 O O . PHE A 1 210 ? 10.187 0.308 5.181 1.00 95.12 210 PHE A O 1
ATOM 1709 N N . SER A 1 211 ? 9.595 -1.097 6.842 1.00 93.38 211 SER A N 1
ATOM 1710 C CA . SER A 1 211 ? 9.537 -0.045 7.862 1.00 93.38 211 SER A CA 1
ATOM 1711 C C . SER A 1 211 ? 10.929 0.488 8.207 1.00 93.38 211 SER A C 1
ATOM 1713 O O . SER A 1 211 ? 11.072 1.677 8.473 1.00 93.38 211 SER A O 1
ATOM 1715 N N . HIS A 1 212 ? 11.972 -0.338 8.087 1.00 92.69 212 HIS A N 1
ATOM 1716 C CA . HIS A 1 212 ? 13.352 0.060 8.376 1.00 92.69 212 HIS A CA 1
ATOM 1717 C C . HIS A 1 212 ? 14.207 0.339 7.126 1.00 92.69 212 HIS A C 1
ATOM 1719 O O . HIS A 1 212 ? 15.287 0.919 7.240 1.00 92.69 212 HIS A O 1
ATOM 1725 N N . TYR A 1 213 ? 13.742 -0.026 5.925 1.00 91.31 213 TYR A N 1
ATOM 1726 C CA . TYR A 1 213 ? 14.542 0.070 4.695 1.00 91.31 213 TYR A CA 1
ATOM 1727 C C . TYR A 1 213 ? 14.878 1.510 4.274 1.00 91.31 213 TYR A C 1
ATOM 1729 O O . TYR A 1 213 ? 15.973 1.797 3.793 1.00 91.31 213 TYR A O 1
ATOM 1737 N N . GLY A 1 214 ? 13.941 2.447 4.424 1.00 84.88 214 GLY A N 1
ATOM 1738 C CA . GLY A 1 214 ? 14.142 3.825 3.987 1.00 84.88 214 GLY A CA 1
ATOM 1739 C C . GLY A 1 214 ? 13.151 4.792 4.612 1.00 84.88 214 GLY A C 1
ATOM 1740 O O . GLY A 1 214 ? 12.229 4.399 5.319 1.00 84.88 214 GLY A O 1
ATOM 1741 N N . LYS A 1 215 ? 13.311 6.093 4.327 1.00 87.81 215 LYS A N 1
ATOM 1742 C CA . LYS A 1 215 ? 12.360 7.104 4.814 1.00 87.81 215 LYS A CA 1
ATOM 1743 C C . LYS A 1 215 ? 10.954 6.754 4.337 1.00 87.81 215 LYS A C 1
ATOM 1745 O O . LYS A 1 215 ? 10.754 6.529 3.144 1.00 87.81 215 LYS A O 1
ATOM 1750 N N . HIS A 1 216 ? 9.987 6.810 5.241 1.00 89.56 216 HIS A N 1
ATOM 1751 C CA . HIS A 1 216 ? 8.593 6.516 4.946 1.00 89.56 216 HIS A CA 1
ATOM 1752 C C . HIS A 1 216 ? 7.660 7.567 5.552 1.00 89.56 216 HIS A C 1
ATOM 1754 O O . HIS A 1 216 ? 8.033 8.327 6.445 1.00 89.56 216 HIS A O 1
ATOM 1760 N N . GLY A 1 217 ? 6.453 7.662 4.996 1.00 84.75 217 GLY A N 1
ATOM 1761 C CA . GLY A 1 217 ? 5.346 8.375 5.633 1.00 84.75 217 GLY A CA 1
ATOM 1762 C C . GLY A 1 217 ? 4.587 7.455 6.592 1.00 84.75 217 GLY A C 1
ATOM 1763 O O . GLY A 1 217 ? 5.125 6.480 7.103 1.00 84.75 217 GLY A O 1
ATOM 1764 N N . SER A 1 218 ? 3.299 7.720 6.793 1.00 88.62 218 SER A N 1
ATOM 1765 C CA . SER A 1 218 ? 2.410 6.773 7.480 1.00 88.62 218 SER A CA 1
ATOM 1766 C C . SER A 1 218 ? 2.279 5.474 6.668 1.00 88.62 218 SER A C 1
ATOM 1768 O O . SER A 1 218 ? 1.894 5.528 5.501 1.00 88.62 218 SER A O 1
ATOM 1770 N N . LEU A 1 219 ? 2.557 4.328 7.306 1.00 94.38 219 LEU A N 1
ATOM 1771 C CA . LEU A 1 219 ? 2.385 2.962 6.772 1.00 94.38 219 LEU A CA 1
ATOM 1772 C C . LEU A 1 219 ? 1.090 2.295 7.278 1.00 94.38 219 LEU A C 1
ATOM 1774 O O . LEU A 1 219 ? 0.969 1.072 7.354 1.00 94.38 219 LEU A O 1
ATOM 1778 N N . SER A 1 220 ? 0.120 3.109 7.698 1.00 95.00 220 SER A N 1
ATOM 1779 C CA . SER A 1 220 ? -1.006 2.650 8.513 1.00 95.00 220 SER A CA 1
ATOM 1780 C C . SER A 1 220 ? -1.948 1.697 7.777 1.00 95.00 220 SER A C 1
ATOM 1782 O O . SER A 1 220 ? -2.500 0.798 8.407 1.00 95.00 220 SER A O 1
ATOM 1784 N N . SER A 1 221 ? -2.140 1.860 6.459 1.00 95.50 221 SER A N 1
ATOM 1785 C CA . SER A 1 221 ? -3.023 0.953 5.714 1.00 95.50 221 SER A CA 1
ATOM 1786 C C . SER A 1 221 ? -2.379 -0.413 5.516 1.00 95.50 221 SER A C 1
ATOM 1788 O O . SER A 1 221 ? -3.053 -1.433 5.657 1.00 95.50 221 SER A O 1
ATOM 1790 N N . THR A 1 222 ? -1.069 -0.440 5.272 1.00 97.25 222 THR A N 1
ATOM 1791 C CA . THR A 1 222 ? -0.305 -1.683 5.187 1.00 97.25 222 THR A CA 1
ATOM 1792 C C . THR A 1 222 ? -0.280 -2.405 6.535 1.00 97.25 222 THR A C 1
ATOM 1794 O O . THR A 1 222 ? -0.630 -3.583 6.598 1.00 97.25 222 THR A O 1
ATOM 1797 N N . ALA A 1 223 ? 0.013 -1.681 7.622 1.00 97.81 223 ALA A N 1
ATOM 1798 C CA . ALA A 1 223 ? 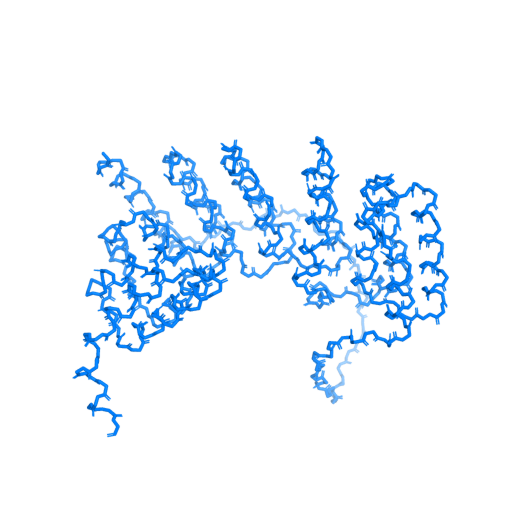-0.006 -2.212 8.986 1.00 97.81 223 ALA A CA 1
ATOM 1799 C C . ALA A 1 223 ? -1.369 -2.820 9.355 1.00 97.81 223 ALA A C 1
ATOM 1801 O O . ALA A 1 223 ? -1.431 -3.923 9.896 1.00 97.81 223 ALA A O 1
ATOM 1802 N N . PHE A 1 224 ? -2.470 -2.145 9.001 1.00 98.25 224 PHE A N 1
ATOM 1803 C CA . PHE A 1 224 ? -3.821 -2.670 9.206 1.00 98.25 224 PHE A CA 1
ATOM 1804 C C . PHE A 1 224 ? -4.021 -4.038 8.533 1.00 98.25 224 PHE A C 1
ATOM 1806 O O . PHE A 1 224 ? -4.518 -4.961 9.174 1.00 98.25 224 PHE A O 1
ATOM 1813 N N . PHE A 1 225 ? -3.622 -4.201 7.266 1.00 98.44 225 PHE A N 1
ATOM 1814 C CA . PHE A 1 225 ? -3.799 -5.477 6.561 1.00 98.44 225 PHE A CA 1
ATOM 1815 C C . PHE A 1 225 ? -2.958 -6.613 7.156 1.00 98.44 225 PHE A C 1
ATOM 1817 O O . PHE A 1 225 ? -3.452 -7.744 7.241 1.00 98.44 225 PHE A O 1
ATOM 1824 N N . VAL A 1 226 ? -1.726 -6.316 7.585 1.00 98.38 226 VAL A N 1
ATOM 1825 C CA . VAL A 1 226 ? -0.853 -7.281 8.272 1.00 98.38 226 VAL A CA 1
ATOM 1826 C C . VAL A 1 226 ? -1.487 -7.714 9.594 1.00 98.38 226 VAL A C 1
ATOM 1828 O O . VAL A 1 226 ? -1.725 -8.908 9.784 1.00 98.38 226 VAL A O 1
ATOM 1831 N N . LEU A 1 227 ? -1.861 -6.762 10.459 1.00 97.88 227 LEU A N 1
ATOM 1832 C CA . LEU A 1 227 ? -2.477 -7.061 11.758 1.00 97.88 227 LEU A CA 1
ATOM 1833 C C . LEU A 1 227 ? -3.785 -7.817 11.618 1.00 97.88 227 LEU A C 1
ATOM 1835 O O . LEU A 1 227 ? -4.002 -8.794 12.328 1.00 97.88 227 LEU A O 1
ATOM 1839 N N . TRP A 1 228 ? -4.652 -7.388 10.705 1.00 98.00 228 TRP A N 1
ATOM 1840 C CA . TRP A 1 228 ? -5.941 -8.034 10.503 1.00 98.00 228 TRP A CA 1
ATOM 1841 C C . TRP A 1 228 ? -5.771 -9.492 10.064 1.00 98.00 228 TRP A C 1
ATOM 1843 O O . TRP A 1 228 ? -6.432 -10.392 10.583 1.00 98.00 228 TRP A O 1
ATOM 1853 N N . SER A 1 229 ? -4.825 -9.758 9.166 1.00 98.19 229 SER A N 1
ATOM 1854 C CA . SER A 1 229 ? -4.559 -11.123 8.704 1.00 98.19 229 SER A CA 1
ATOM 1855 C C . SER A 1 229 ? -3.901 -11.984 9.780 1.00 98.19 229 SER A C 1
ATOM 1857 O O . SER A 1 229 ? -4.288 -13.141 9.958 1.00 98.19 229 SER A O 1
ATOM 1859 N N . ALA A 1 230 ? -2.956 -11.421 10.536 1.00 97.81 230 ALA A N 1
ATOM 1860 C CA . ALA A 1 230 ? -2.338 -12.077 11.684 1.00 97.81 230 ALA A CA 1
ATOM 1861 C C . ALA A 1 230 ? -3.375 -12.423 12.759 1.00 97.81 230 ALA A C 1
ATOM 1863 O O . ALA A 1 230 ? -3.449 -13.574 13.193 1.00 97.81 230 ALA A O 1
ATOM 1864 N N . PHE A 1 231 ? -4.266 -11.478 13.076 1.00 96.38 231 PHE A N 1
ATOM 1865 C CA . PHE A 1 231 ? -5.378 -11.665 14.004 1.00 96.38 231 PHE A CA 1
ATOM 1866 C C . PHE A 1 231 ? -6.253 -12.858 13.619 1.00 96.38 231 PHE A C 1
ATOM 1868 O O . PHE A 1 231 ? -6.607 -13.670 14.479 1.00 96.38 231 PHE A O 1
ATOM 1875 N N . LYS A 1 232 ? -6.583 -13.002 12.331 1.00 95.38 232 LYS A N 1
ATOM 1876 C CA . LYS A 1 232 ? -7.393 -14.124 11.833 1.00 95.38 232 LYS A CA 1
ATOM 1877 C C . LYS A 1 232 ? -6.645 -15.454 11.831 1.00 95.38 232 LYS A C 1
ATOM 1879 O O . LYS A 1 232 ? -7.278 -16.500 11.959 1.00 95.38 232 LYS A O 1
ATOM 1884 N N . LYS A 1 233 ? -5.319 -15.430 11.684 1.00 95.69 233 LYS A N 1
ATOM 1885 C CA . LYS A 1 233 ? -4.490 -16.630 11.559 1.00 95.69 233 LYS A CA 1
ATOM 1886 C C . LYS A 1 233 ? -4.290 -17.319 12.906 1.00 95.69 233 LYS A C 1
ATOM 1888 O O . LYS A 1 233 ? -4.808 -18.417 13.120 1.00 95.69 233 LYS A O 1
ATOM 1893 N N . ASN A 1 234 ? -3.543 -16.697 13.814 1.00 93.25 234 ASN A N 1
ATOM 1894 C CA . ASN A 1 234 ? -3.339 -17.205 15.164 1.00 93.25 234 ASN A CA 1
ATOM 1895 C C . ASN A 1 234 ? -2.814 -16.132 16.125 1.00 93.25 234 ASN A C 1
ATOM 1897 O O . ASN A 1 234 ? -2.497 -15.017 15.733 1.00 93.25 234 ASN A O 1
ATOM 1901 N N . ASP A 1 235 ? -2.789 -16.482 17.407 1.00 90.62 235 ASP A N 1
ATOM 1902 C CA . ASP A 1 235 ? -2.502 -15.549 18.491 1.00 90.62 235 ASP A CA 1
ATOM 1903 C C . ASP A 1 235 ? -1.010 -15.189 18.537 1.00 90.62 235 ASP A C 1
ATOM 1905 O O . ASP A 1 235 ? -0.685 -14.056 18.869 1.00 90.62 235 ASP A O 1
ATOM 1909 N N . GLU A 1 236 ? -0.130 -16.125 18.169 1.00 94.62 236 GLU A N 1
ATOM 1910 C CA . GLU A 1 236 ? 1.328 -15.955 18.119 1.00 94.62 236 GLU A CA 1
ATOM 1911 C C . GLU A 1 236 ? 1.731 -14.934 17.051 1.00 94.62 236 GLU A C 1
ATOM 1913 O O . GLU A 1 236 ? 2.288 -13.893 17.383 1.00 94.62 236 GLU A O 1
ATOM 1918 N N . LEU A 1 237 ? 1.322 -15.157 15.797 1.00 95.69 237 LEU A N 1
ATOM 1919 C CA . LEU A 1 237 ? 1.560 -14.226 14.691 1.00 95.69 237 LEU A CA 1
ATOM 1920 C C . LEU A 1 237 ? 0.903 -12.869 14.944 1.00 95.69 237 LEU A C 1
ATOM 1922 O O . LEU A 1 237 ? 1.406 -11.841 14.506 1.00 95.69 237 LEU A O 1
ATOM 1926 N N . PHE A 1 238 ? -0.246 -12.848 15.626 1.00 96.19 238 PHE A N 1
ATOM 1927 C CA . PHE A 1 238 ? -0.881 -11.591 15.993 1.00 96.19 238 PHE A CA 1
ATOM 1928 C C . PHE A 1 238 ? -0.054 -10.802 17.012 1.00 96.19 238 PHE A C 1
ATOM 1930 O O . PHE A 1 238 ? 0.071 -9.593 16.841 1.00 96.19 238 PHE A O 1
ATOM 1937 N N . GLN A 1 239 ? 0.524 -11.448 18.035 1.00 94.38 239 GLN A N 1
ATOM 1938 C CA . GLN A 1 239 ? 1.427 -10.753 18.963 1.00 94.38 239 GLN A CA 1
ATOM 1939 C C . GLN A 1 239 ? 2.681 -10.255 18.241 1.00 94.38 239 GLN A C 1
ATOM 1941 O O . GLN A 1 239 ? 3.005 -9.079 18.361 1.00 94.38 239 GLN A O 1
ATOM 1946 N N . GLU A 1 240 ? 3.309 -11.107 17.429 1.00 95.88 240 GLU A N 1
ATOM 1947 C CA . GLU A 1 240 ? 4.489 -10.751 16.632 1.00 95.88 240 GLU A CA 1
ATOM 1948 C C . GLU A 1 240 ? 4.218 -9.519 15.750 1.00 95.88 240 GLU A C 1
ATOM 1950 O O . GLU A 1 240 ? 4.961 -8.538 15.778 1.00 95.88 240 GLU A O 1
ATOM 1955 N N . ALA A 1 241 ? 3.087 -9.511 15.034 1.00 97.00 241 ALA A N 1
ATOM 1956 C CA . ALA A 1 241 ? 2.682 -8.375 14.212 1.00 97.00 241 ALA A CA 1
ATOM 1957 C C . ALA A 1 241 ? 2.448 -7.098 15.039 1.00 97.00 241 ALA A C 1
ATOM 1959 O O . ALA A 1 241 ? 2.816 -6.011 14.596 1.00 97.00 241 ALA A O 1
ATOM 1960 N N . VAL A 1 242 ? 1.829 -7.207 16.221 1.00 95.50 242 VAL A N 1
ATOM 1961 C CA . VAL A 1 242 ? 1.595 -6.064 17.122 1.00 95.50 242 VAL A CA 1
ATOM 1962 C C . VAL A 1 242 ? 2.916 -5.475 17.610 1.00 95.50 242 VAL A C 1
ATOM 1964 O O . VAL A 1 242 ? 3.062 -4.254 17.597 1.00 95.50 242 VAL A O 1
ATOM 1967 N N . GLU A 1 243 ? 3.871 -6.309 18.014 1.00 94.94 243 GLU A N 1
ATOM 1968 C CA . GLU A 1 243 ? 5.188 -5.868 18.490 1.00 94.94 243 GLU A CA 1
ATOM 1969 C C . GLU A 1 243 ? 5.958 -5.127 17.392 1.00 94.94 243 GLU A C 1
ATOM 1971 O O . GLU A 1 243 ? 6.351 -3.976 17.593 1.00 94.94 243 GLU A O 1
ATOM 1976 N N . ILE A 1 244 ? 6.074 -5.727 16.203 1.00 95.25 244 ILE A N 1
ATOM 1977 C CA . ILE A 1 244 ? 6.780 -5.133 15.055 1.00 95.25 244 ILE A CA 1
ATOM 1978 C C . ILE A 1 244 ? 6.141 -3.807 14.629 1.00 95.25 244 ILE A C 1
ATOM 1980 O O . ILE A 1 244 ? 6.830 -2.804 14.413 1.00 95.25 244 ILE A O 1
ATOM 1984 N N . ILE A 1 245 ? 4.811 -3.767 14.524 1.00 93.75 245 ILE A N 1
ATOM 1985 C CA . ILE A 1 245 ? 4.105 -2.567 14.062 1.00 93.75 245 ILE A CA 1
ATOM 1986 C C . ILE A 1 245 ? 4.180 -1.446 15.095 1.00 93.75 245 ILE A C 1
ATOM 1988 O O . ILE A 1 245 ? 4.377 -0.294 14.709 1.00 93.75 245 ILE A O 1
ATOM 1992 N N . ASN A 1 246 ? 4.073 -1.753 16.388 1.00 92.06 246 ASN A N 1
ATOM 1993 C CA . ASN A 1 246 ? 4.229 -0.742 17.432 1.00 92.06 246 ASN A CA 1
ATOM 1994 C C . ASN A 1 246 ? 5.674 -0.237 17.534 1.00 92.06 246 ASN A C 1
ATOM 1996 O O . ASN A 1 246 ? 5.867 0.944 17.810 1.00 92.06 246 ASN A O 1
ATOM 2000 N N . GLY A 1 247 ? 6.670 -1.090 17.267 1.00 90.81 247 GLY A N 1
ATOM 2001 C CA . GLY A 1 247 ? 8.070 -0.671 17.149 1.00 90.81 247 GLY A CA 1
ATOM 2002 C C . GLY A 1 247 ? 8.323 0.242 15.944 1.00 90.81 247 GLY A C 1
ATOM 2003 O O . GLY A 1 247 ? 9.129 1.161 16.028 1.00 90.81 247 GLY A O 1
ATOM 2004 N N . SER A 1 248 ? 7.586 0.037 14.848 1.00 89.00 248 SER A N 1
ATOM 2005 C CA . SER A 1 248 ? 7.739 0.799 13.598 1.00 89.00 248 SER A CA 1
ATOM 2006 C C . SER A 1 248 ? 6.910 2.093 13.533 1.00 89.00 248 SER A C 1
ATOM 2008 O O . SER A 1 248 ? 7.217 2.999 12.759 1.00 89.00 248 SER A O 1
ATOM 2010 N N . ILE A 1 249 ? 5.805 2.185 14.281 1.00 89.50 249 ILE A N 1
ATOM 2011 C CA . ILE A 1 249 ? 4.886 3.332 14.264 1.00 89.50 249 ILE A CA 1
ATOM 2012 C C . ILE A 1 249 ? 4.990 4.071 15.592 1.00 89.50 249 ILE A C 1
ATOM 2014 O O . ILE A 1 249 ? 4.405 3.644 16.576 1.00 89.50 249 ILE A O 1
ATOM 2018 N N . GLU A 1 250 ? 5.650 5.226 15.615 1.00 85.75 250 GLU A N 1
ATOM 2019 C CA . GLU A 1 250 ? 5.885 5.986 16.857 1.00 85.75 250 GLU A CA 1
ATOM 2020 C C . GLU A 1 250 ? 4.607 6.582 17.473 1.00 85.75 250 GLU A C 1
ATOM 2022 O O . GLU A 1 250 ? 4.495 6.771 18.685 1.00 85.75 250 GLU A O 1
ATOM 2027 N N . SER A 1 251 ? 3.619 6.921 16.642 1.00 91.06 251 SER A N 1
ATOM 2028 C CA . SER A 1 251 ? 2.418 7.607 17.114 1.00 91.06 251 SER A CA 1
ATOM 2029 C C . SER A 1 251 ? 1.475 6.647 17.838 1.00 91.06 251 SER A C 1
ATOM 2031 O O . SER A 1 251 ? 0.810 5.823 17.207 1.00 91.06 251 SER A O 1
ATOM 2033 N N . ARG A 1 252 ? 1.330 6.829 19.157 1.00 91.06 252 ARG A N 1
ATOM 2034 C CA . ARG A 1 252 ? 0.381 6.070 19.992 1.00 91.06 252 ARG A CA 1
ATOM 2035 C C . ARG A 1 252 ? -1.056 6.125 19.465 1.00 91.06 252 ARG A C 1
ATOM 2037 O O . ARG A 1 252 ? -1.745 5.110 19.470 1.00 91.06 252 ARG A O 1
ATOM 2044 N N . LEU A 1 253 ? -1.487 7.288 18.971 1.00 93.62 253 LEU A N 1
ATOM 2045 C CA . LEU A 1 253 ? -2.791 7.458 18.323 1.00 93.62 253 LEU A CA 1
ATOM 2046 C C . LEU A 1 253 ? -2.945 6.495 17.141 1.00 93.62 253 LEU A C 1
ATOM 2048 O O . LEU A 1 253 ? -3.943 5.784 17.037 1.00 93.62 253 LEU A O 1
ATOM 2052 N N . GLN A 1 254 ? -1.937 6.436 16.266 1.00 94.25 254 GLN A N 1
ATOM 2053 C CA . GLN A 1 254 ? -1.971 5.558 15.097 1.00 94.25 254 GLN A CA 1
ATOM 2054 C C . GLN A 1 254 ? -1.977 4.088 15.510 1.00 94.25 254 GLN A C 1
ATOM 2056 O O . GLN A 1 254 ? -2.783 3.331 14.981 1.00 94.25 254 GLN A O 1
ATOM 2061 N N . GLN A 1 255 ? -1.138 3.693 16.472 1.00 94.50 255 GLN A N 1
ATOM 2062 C CA . GLN A 1 255 ? -1.114 2.327 17.007 1.00 94.50 255 GLN A CA 1
ATOM 2063 C C . GLN A 1 255 ? -2.504 1.901 17.511 1.00 94.50 255 GLN A C 1
ATOM 2065 O O . GLN A 1 255 ? -3.040 0.878 17.077 1.00 94.50 255 GLN A O 1
ATOM 2070 N N . ILE A 1 256 ? -3.127 2.725 18.366 1.00 95.12 256 ILE A N 1
ATOM 2071 C CA . ILE A 1 256 ? -4.462 2.471 18.930 1.00 95.12 256 ILE A CA 1
ATOM 2072 C C . ILE A 1 256 ? -5.518 2.404 17.829 1.00 95.12 256 ILE A C 1
ATOM 2074 O O . ILE A 1 256 ? -6.324 1.478 17.820 1.00 95.12 256 ILE A O 1
ATOM 2078 N N . CYS A 1 257 ? -5.514 3.344 16.884 1.00 96.50 257 CYS A N 1
ATOM 2079 C CA . CYS A 1 257 ? -6.527 3.390 15.834 1.00 96.50 257 CYS A CA 1
ATOM 2080 C C . CYS A 1 257 ? -6.379 2.264 14.801 1.00 96.50 257 CYS A C 1
ATOM 2082 O O . CYS A 1 257 ? -7.388 1.753 14.313 1.00 96.50 257 CYS A O 1
ATOM 2084 N N . ILE A 1 258 ? -5.152 1.858 14.455 1.00 97.31 258 ILE A N 1
ATOM 2085 C CA . ILE A 1 258 ? -4.907 0.731 13.541 1.00 97.31 258 ILE A CA 1
ATOM 2086 C C . ILE A 1 258 ? -5.389 -0.567 14.193 1.00 97.31 258 ILE A C 1
ATOM 2088 O O . ILE A 1 258 ? -6.148 -1.312 13.574 1.00 97.31 258 ILE A O 1
ATOM 2092 N N . LEU A 1 259 ? -5.011 -0.811 15.451 1.00 96.25 259 LEU A N 1
ATOM 2093 C CA . LEU A 1 259 ? -5.471 -1.972 16.213 1.00 96.25 259 LEU A CA 1
ATOM 2094 C C . LEU A 1 259 ? -6.993 -1.944 16.427 1.00 96.25 259 LEU A C 1
ATOM 2096 O O . LEU A 1 259 ? -7.673 -2.946 16.216 1.00 96.25 259 LEU A O 1
ATOM 2100 N N . GLY A 1 260 ? -7.542 -0.785 16.785 1.00 96.19 260 GLY A N 1
ATOM 2101 C CA . GLY A 1 260 ? -8.979 -0.563 16.915 1.00 96.19 260 GLY A CA 1
ATOM 2102 C C . GLY A 1 260 ? -9.733 -0.878 15.631 1.00 96.19 260 GLY A C 1
ATOM 2103 O O . GLY A 1 260 ? -10.763 -1.543 15.665 1.00 96.19 260 GLY A O 1
ATOM 2104 N N . SER A 1 261 ? -9.167 -0.506 14.481 1.00 97.88 261 SER A N 1
ATOM 2105 C CA . SER A 1 261 ? -9.731 -0.839 13.172 1.00 97.88 261 SER A CA 1
ATOM 2106 C C . SER A 1 261 ? -9.766 -2.347 12.912 1.00 97.88 261 SER A C 1
ATOM 2108 O O . SER A 1 261 ? -10.678 -2.807 12.234 1.00 97.88 261 SER A O 1
ATOM 2110 N N . VAL A 1 262 ? -8.831 -3.133 13.463 1.00 97.62 262 VAL A N 1
ATOM 2111 C CA . VAL A 1 262 ? -8.883 -4.608 13.403 1.00 97.62 262 VAL A CA 1
ATOM 2112 C C . VAL A 1 262 ? -10.046 -5.145 14.233 1.00 97.62 262 VAL A C 1
ATOM 2114 O O . VAL A 1 262 ? -10.796 -5.983 13.741 1.00 97.62 262 VAL A O 1
ATOM 2117 N N . PHE A 1 263 ? -10.239 -4.642 15.456 1.00 96.31 263 PHE A N 1
ATOM 2118 C CA . PHE A 1 263 ? -11.377 -5.046 16.284 1.00 96.31 263 PHE A CA 1
ATOM 2119 C C . PHE A 1 263 ? -12.713 -4.670 15.643 1.00 96.31 263 PHE A C 1
ATOM 2121 O O . PHE A 1 263 ? -13.606 -5.507 15.580 1.00 96.31 263 PHE A O 1
ATOM 2128 N N . LEU A 1 264 ? -12.835 -3.450 15.120 1.00 96.75 264 LEU A N 1
ATOM 2129 C CA . LEU A 1 264 ? -14.034 -2.982 14.422 1.00 96.75 264 LEU A CA 1
ATOM 2130 C C . LEU A 1 264 ? -14.304 -3.787 13.142 1.00 96.75 264 LEU A C 1
ATOM 2132 O O . LEU A 1 264 ? -15.446 -4.141 12.878 1.00 96.75 264 LEU A O 1
ATOM 2136 N N . MET A 1 265 ? -13.268 -4.139 12.372 1.00 96.81 265 MET A N 1
ATOM 2137 C CA . MET A 1 265 ? -13.412 -4.991 11.182 1.00 96.81 265 MET A CA 1
ATOM 2138 C C . MET A 1 265 ? -13.971 -6.385 11.515 1.00 96.81 265 MET A C 1
ATOM 2140 O O . MET A 1 265 ? -14.613 -7.003 10.671 1.00 96.81 265 MET A O 1
ATOM 2144 N N . GLU A 1 266 ? -13.719 -6.876 12.729 1.00 95.62 266 GLU A N 1
ATOM 2145 C CA . GLU A 1 266 ? -14.199 -8.167 13.238 1.00 95.62 266 GLU A CA 1
ATOM 2146 C C . GLU A 1 266 ? -15.433 -8.018 14.156 1.00 95.62 266 GLU A C 1
ATOM 2148 O O . GLU A 1 266 ? -15.800 -8.965 14.849 1.00 95.62 266 GLU A O 1
ATOM 2153 N N . GLU A 1 267 ? -16.067 -6.836 14.177 1.00 94.81 267 GLU A N 1
ATOM 2154 C CA . GLU A 1 267 ? -17.258 -6.494 14.979 1.00 94.81 267 GLU A CA 1
ATOM 2155 C C . GLU A 1 267 ? -17.064 -6.608 16.508 1.00 94.81 267 GLU A C 1
ATOM 2157 O O . GLU A 1 267 ? -18.013 -6.651 17.294 1.00 94.81 267 GLU A O 1
ATOM 2162 N N . LEU A 1 268 ? -15.813 -6.577 16.969 1.00 93.94 268 LEU A N 1
ATOM 2163 C CA . LEU A 1 268 ? -15.394 -6.738 18.365 1.00 93.94 268 LEU A CA 1
ATOM 2164 C C . LEU A 1 268 ? -15.412 -5.410 19.143 1.00 93.94 268 LEU A C 1
ATOM 2166 O O . LEU A 1 268 ? -14.471 -5.072 19.866 1.00 93.94 268 LEU A O 1
ATOM 2170 N N . HIS A 1 269 ? -16.498 -4.649 19.014 1.00 91.50 269 HIS A N 1
ATOM 2171 C CA . HIS A 1 269 ? -16.645 -3.305 19.582 1.00 91.50 269 HIS A CA 1
ATOM 2172 C C . HIS A 1 269 ? -16.463 -3.263 21.110 1.00 91.50 269 HIS A C 1
ATOM 2174 O O . HIS A 1 269 ? -15.745 -2.399 21.608 1.00 91.50 269 HIS A O 1
ATOM 2180 N N . ILE A 1 270 ? -17.021 -4.227 21.856 1.00 91.25 270 ILE A N 1
ATOM 2181 C CA . ILE A 1 270 ? -16.872 -4.296 23.326 1.00 91.25 270 ILE A CA 1
ATOM 2182 C C . ILE A 1 270 ? -15.400 -4.462 23.718 1.00 91.25 270 ILE A C 1
ATOM 2184 O O . ILE A 1 270 ? -14.907 -3.768 24.601 1.00 91.25 270 ILE A O 1
ATOM 2188 N N . GLN A 1 271 ? -14.672 -5.336 23.021 1.00 91.94 271 GLN A N 1
ATOM 2189 C CA . GLN A 1 271 ? -13.260 -5.597 23.311 1.00 91.94 271 GLN A CA 1
ATOM 2190 C C . GLN A 1 271 ? -12.393 -4.386 22.975 1.00 91.94 271 GLN A C 1
ATOM 2192 O O . GLN A 1 271 ? -11.432 -4.107 23.689 1.00 91.94 271 GLN A O 1
ATOM 2197 N N . PHE A 1 272 ? -12.754 -3.628 21.938 1.00 94.06 272 PHE A N 1
ATOM 2198 C CA . PHE A 1 272 ? -12.088 -2.364 21.658 1.00 94.06 272 PHE A CA 1
ATOM 2199 C C . PHE A 1 272 ? -12.377 -1.310 22.738 1.00 94.06 272 PHE A C 1
ATOM 2201 O O . PHE A 1 272 ? -11.464 -0.627 23.187 1.00 94.06 272 PHE A O 1
ATOM 2208 N N . VAL A 1 273 ? -13.609 -1.204 23.234 1.00 92.56 273 VAL A N 1
ATOM 2209 C CA . VAL A 1 273 ? -13.934 -0.287 24.342 1.00 92.56 273 VAL A CA 1
ATOM 2210 C C . VAL A 1 273 ? -13.184 -0.671 25.618 1.00 92.56 273 VAL A C 1
ATOM 2212 O O . VAL A 1 273 ? -12.595 0.188 26.276 1.00 92.56 273 VAL A O 1
ATOM 2215 N N . ASP A 1 274 ? -13.136 -1.959 25.954 1.00 92.31 274 ASP A N 1
ATOM 2216 C CA . ASP A 1 274 ? -12.375 -2.441 27.107 1.00 92.31 274 ASP A CA 1
ATOM 2217 C C . ASP A 1 274 ? -10.873 -2.204 26.931 1.00 92.31 274 ASP A C 1
ATOM 2219 O O . ASP A 1 274 ? -10.183 -1.865 27.896 1.00 92.31 274 ASP A O 1
ATOM 2223 N N . PHE A 1 275 ? -10.360 -2.335 25.704 1.00 92.12 275 PHE A N 1
ATOM 2224 C CA . PHE A 1 275 ? -8.984 -1.983 25.367 1.00 92.12 275 PHE A CA 1
ATOM 2225 C C . PHE A 1 275 ? -8.698 -0.519 25.692 1.00 92.12 275 PHE A C 1
ATOM 2227 O O . PHE A 1 275 ? -7.759 -0.220 26.429 1.00 92.12 275 PHE A O 1
ATOM 2234 N N . LEU A 1 276 ? -9.539 0.383 25.191 1.00 93.25 276 LEU A N 1
ATOM 2235 C CA . LEU A 1 276 ? -9.412 1.821 25.402 1.00 93.25 276 LEU A CA 1
ATOM 2236 C C . LEU A 1 276 ? -9.446 2.174 26.895 1.00 93.25 276 LEU A C 1
ATOM 2238 O O . LEU A 1 276 ? -8.578 2.906 27.372 1.00 93.25 276 LEU A O 1
ATOM 2242 N N . ARG A 1 277 ? -10.362 1.567 27.661 1.00 91.50 277 ARG A N 1
ATOM 2243 C CA . ARG A 1 277 ? -10.441 1.733 29.124 1.00 91.50 277 ARG A CA 1
ATOM 2244 C C . ARG A 1 277 ? -9.161 1.288 29.828 1.00 91.50 277 ARG A C 1
ATOM 2246 O O . ARG A 1 277 ? -8.624 2.047 30.630 1.00 91.50 277 ARG A O 1
ATOM 2253 N N . LYS A 1 278 ? -8.631 0.100 29.504 1.00 91.81 278 LYS A N 1
ATOM 2254 C CA . LYS A 1 278 ? -7.362 -0.398 30.075 1.00 91.81 278 LYS A CA 1
ATOM 2255 C C . LYS A 1 278 ? -6.177 0.512 29.746 1.00 91.81 278 LYS A C 1
ATOM 2257 O O . LYS A 1 278 ? -5.257 0.633 30.547 1.00 91.81 278 LYS A O 1
ATOM 2262 N N . GLN A 1 279 ? -6.207 1.163 28.586 1.00 87.44 279 GLN A N 1
ATOM 2263 C CA . GLN A 1 279 ? -5.183 2.120 28.166 1.00 87.44 279 GLN A CA 1
ATOM 2264 C C . GLN A 1 279 ? -5.394 3.540 28.716 1.00 87.44 279 GLN A C 1
ATOM 2266 O O . GLN A 1 279 ? -4.541 4.405 28.482 1.00 87.44 279 GLN A O 1
ATOM 2271 N N . ASN A 1 280 ? -6.491 3.773 29.449 1.00 90.25 280 ASN A N 1
ATOM 2272 C CA . ASN A 1 280 ? -6.980 5.090 29.857 1.00 90.25 280 ASN A CA 1
ATOM 2273 C C . ASN A 1 280 ? -7.031 6.072 28.673 1.00 90.25 280 ASN A C 1
ATOM 2275 O O . ASN A 1 280 ? -6.493 7.178 28.740 1.00 90.25 280 ASN A O 1
ATOM 2279 N N . TYR A 1 281 ? -7.604 5.615 27.558 1.00 92.25 281 TYR A N 1
ATOM 2280 C CA . TYR A 1 281 ? -7.680 6.349 26.300 1.00 92.25 281 TYR A CA 1
ATOM 2281 C C . TYR A 1 281 ? -9.139 6.595 25.922 1.00 92.25 281 TYR A C 1
ATOM 2283 O O . TYR A 1 281 ? -9.955 5.676 25.959 1.00 92.25 281 TYR A O 1
ATOM 2291 N N . ASN A 1 282 ? -9.454 7.823 25.519 1.00 91.12 282 ASN A N 1
ATOM 2292 C CA . ASN A 1 282 ? -10.767 8.197 25.006 1.00 91.12 282 ASN A CA 1
ATOM 2293 C C . ASN A 1 282 ? -10.619 8.618 23.548 1.00 91.12 282 ASN A C 1
ATOM 2295 O O . ASN A 1 282 ? -9.705 9.373 23.229 1.00 91.12 282 ASN A O 1
ATOM 2299 N N . ILE A 1 283 ? -11.526 8.145 22.696 1.00 93.50 283 ILE A N 1
ATOM 2300 C CA . ILE A 1 283 ? -11.546 8.496 21.276 1.00 93.50 283 ILE A CA 1
ATOM 2301 C C . ILE A 1 283 ? -11.854 9.990 21.119 1.00 93.50 283 ILE A C 1
ATOM 2303 O O . ILE A 1 283 ? -12.902 10.466 21.558 1.00 93.50 283 ILE A O 1
ATOM 2307 N N . SER A 1 284 ? -10.945 10.716 20.477 1.00 93.25 284 SER A N 1
ATOM 2308 C CA . SER A 1 284 ? -11.083 12.118 20.09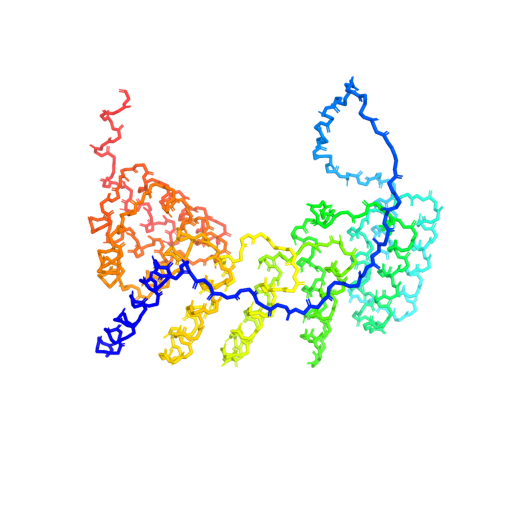9 1.00 93.25 284 SER A CA 1
ATOM 2309 C C . SER A 1 284 ? -11.604 12.278 18.664 1.00 93.25 284 SER A C 1
ATOM 2311 O O . SER A 1 284 ? -11.816 11.312 17.926 1.00 93.25 284 SER A O 1
ATOM 2313 N N . THR A 1 285 ? -11.802 13.526 18.229 1.00 91.62 285 THR A N 1
ATOM 2314 C CA . THR A 1 285 ? -12.195 13.807 16.835 1.00 91.62 285 THR A CA 1
ATOM 2315 C C . THR A 1 285 ? -11.067 13.466 15.852 1.00 91.62 285 THR A C 1
ATOM 2317 O O . THR A 1 285 ? -11.333 12.997 14.745 1.00 91.62 285 THR A O 1
ATOM 2320 N N . GLU A 1 286 ? -9.809 13.648 16.258 1.00 94.44 286 GLU A N 1
ATOM 2321 C CA . GLU A 1 286 ? -8.620 13.302 15.473 1.00 94.44 286 GLU A CA 1
ATOM 2322 C C . GLU A 1 286 ? -8.502 11.786 15.262 1.00 94.44 286 GLU A C 1
ATOM 2324 O O . GLU A 1 286 ? -8.168 11.346 14.160 1.00 94.44 286 GLU A O 1
ATOM 2329 N N . ASP A 1 287 ? -8.833 10.982 16.279 1.00 95.62 287 ASP A N 1
ATOM 2330 C CA . ASP A 1 287 ? -8.892 9.518 16.165 1.00 95.62 287 ASP A CA 1
ATOM 2331 C C . ASP A 1 287 ? -9.932 9.088 15.125 1.00 95.62 287 ASP A C 1
ATOM 2333 O O . ASP A 1 287 ? -9.654 8.270 14.243 1.00 95.6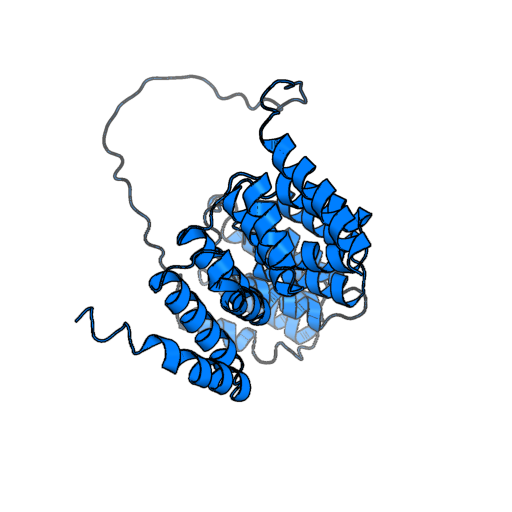2 287 ASP A O 1
ATOM 2337 N N . VAL A 1 288 ? -11.130 9.681 15.186 1.00 96.56 288 VAL A N 1
ATOM 2338 C CA . VAL A 1 288 ? -12.209 9.414 14.223 1.00 96.56 288 VAL A CA 1
ATOM 2339 C C . VAL A 1 288 ? -11.776 9.793 12.810 1.00 96.56 288 VAL A C 1
ATOM 2341 O O . VAL A 1 288 ? -11.985 9.020 11.872 1.00 96.56 288 VAL A O 1
ATOM 2344 N N . GLU A 1 289 ? -11.138 10.953 12.638 1.00 96.38 289 GLU A N 1
ATOM 2345 C CA . GLU A 1 289 ? -10.604 11.374 11.343 1.00 96.38 289 GLU A CA 1
ATOM 2346 C C . GLU A 1 289 ? -9.538 10.403 10.826 1.00 96.38 289 GLU A C 1
ATOM 2348 O O . GLU A 1 289 ? -9.550 10.036 9.644 1.00 96.38 289 GLU A O 1
ATOM 2353 N N . PHE A 1 290 ? -8.646 9.937 11.698 1.00 96.94 290 PHE A N 1
ATOM 2354 C CA . PHE A 1 290 ? -7.646 8.948 11.334 1.00 96.94 290 PHE A CA 1
ATOM 2355 C C . PHE A 1 290 ? -8.288 7.624 10.892 1.00 96.94 290 PHE A C 1
ATOM 2357 O O . PHE A 1 290 ? -7.948 7.124 9.816 1.00 96.94 290 PHE A O 1
ATOM 2364 N N . ILE A 1 291 ? -9.244 7.082 11.656 1.00 97.56 291 ILE A N 1
ATOM 2365 C CA . ILE A 1 291 ? -9.958 5.838 11.315 1.00 97.56 291 ILE A CA 1
ATOM 2366 C C . ILE A 1 291 ? -10.714 5.997 9.988 1.00 97.56 291 ILE A C 1
ATOM 2368 O O . ILE A 1 291 ? -10.659 5.107 9.134 1.00 97.56 291 ILE A O 1
ATOM 2372 N N . CYS A 1 292 ? -11.352 7.1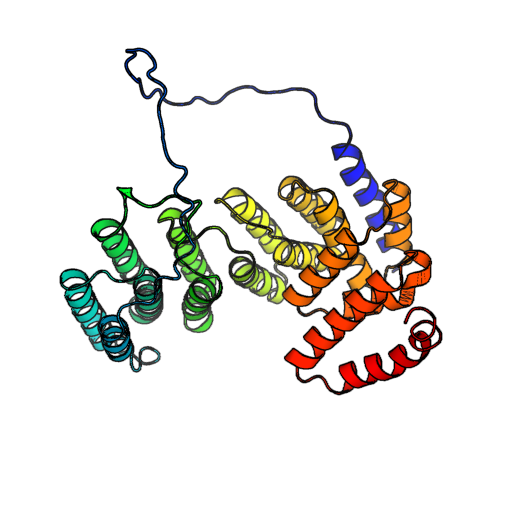46 9.751 1.00 97.56 292 CYS A N 1
ATOM 2373 C CA . CYS A 1 292 ? -11.997 7.463 8.475 1.00 97.56 292 CYS A CA 1
ATOM 2374 C C . CYS A 1 292 ? -10.995 7.454 7.309 1.00 97.56 292 CYS A C 1
ATOM 2376 O O . CYS A 1 292 ? -11.229 6.822 6.274 1.00 97.56 292 CYS A O 1
ATOM 2378 N N . ASN A 1 293 ? -9.848 8.116 7.475 1.00 96.31 293 ASN A N 1
ATOM 2379 C CA . ASN A 1 293 ? -8.783 8.167 6.472 1.00 96.31 293 ASN A CA 1
ATOM 2380 C C . ASN A 1 293 ? -8.201 6.781 6.171 1.00 96.31 293 ASN A C 1
ATOM 2382 O O . ASN A 1 293 ? -8.045 6.417 5.002 1.00 96.31 293 ASN A O 1
ATOM 2386 N N . LEU A 1 294 ? -7.911 6.001 7.213 1.00 96.62 294 LEU A N 1
ATOM 2387 C CA . LEU A 1 294 ? -7.442 4.624 7.103 1.00 96.62 294 LEU A CA 1
ATOM 2388 C C . LEU A 1 294 ? -8.461 3.765 6.348 1.00 96.62 294 LEU A C 1
ATOM 2390 O O . LEU A 1 294 ? -8.111 3.099 5.374 1.00 96.62 294 LEU A O 1
ATOM 2394 N N . THR A 1 295 ? -9.734 3.848 6.730 1.00 97.06 295 THR A N 1
ATOM 2395 C CA . THR A 1 295 ? -10.801 3.047 6.124 1.00 97.06 295 THR A CA 1
ATOM 2396 C C . THR A 1 295 ? -10.991 3.367 4.643 1.00 97.06 295 THR A C 1
ATOM 2398 O O . THR A 1 295 ? -11.110 2.446 3.828 1.00 97.06 295 THR A O 1
ATOM 2401 N N . ARG A 1 296 ? -10.934 4.653 4.260 1.00 95.25 296 ARG A N 1
ATOM 2402 C CA . ARG A 1 296 ? -10.957 5.077 2.849 1.00 95.25 296 ARG A CA 1
ATOM 2403 C C . ARG A 1 296 ? -9.789 4.488 2.063 1.00 95.25 296 ARG A C 1
ATOM 2405 O O . ARG A 1 296 ? -9.994 3.956 0.972 1.00 95.25 296 ARG A O 1
ATOM 2412 N N . LYS A 1 297 ? -8.573 4.529 2.622 1.00 92.94 297 LYS A N 1
ATOM 2413 C CA . LYS A 1 297 ? -7.379 3.943 1.991 1.00 92.94 297 LYS A CA 1
ATOM 2414 C C . LYS A 1 297 ? -7.495 2.428 1.832 1.00 92.94 297 LYS A C 1
ATOM 2416 O O . LYS A 1 297 ? -7.057 1.911 0.805 1.00 92.94 297 LYS A O 1
ATOM 2421 N N . CYS A 1 298 ? -8.050 1.729 2.821 1.00 94.12 298 CYS A N 1
ATOM 2422 C CA . CYS A 1 298 ? -8.212 0.272 2.816 1.00 94.12 298 CYS A CA 1
ATOM 2423 C C . CYS A 1 298 ? -9.427 -0.205 2.006 1.00 94.12 298 CYS A C 1
ATOM 2425 O O . CYS A 1 298 ? -9.487 -1.382 1.652 1.00 94.12 298 CYS A O 1
ATOM 2427 N N . LYS A 1 299 ? -10.382 0.688 1.709 1.00 94.38 299 LYS A N 1
ATOM 2428 C CA . LYS A 1 299 ? -11.676 0.373 1.079 1.00 94.38 299 LYS A CA 1
ATOM 2429 C C . LYS A 1 299 ? -12.458 -0.687 1.873 1.00 94.38 299 LYS A C 1
ATOM 2431 O O . LYS A 1 299 ? -12.954 -1.661 1.308 1.00 94.38 299 LYS A O 1
ATOM 2436 N N . LYS A 1 300 ? -12.525 -0.519 3.199 1.00 95.25 300 LYS A N 1
ATOM 2437 C CA . LYS A 1 300 ? -13.167 -1.459 4.138 1.00 95.25 300 LYS A CA 1
ATOM 2438 C C . LYS A 1 300 ? -14.307 -0.795 4.926 1.00 95.25 300 LYS A C 1
ATOM 2440 O O . LYS A 1 300 ? -14.145 -0.572 6.120 1.00 95.25 300 LYS A O 1
ATOM 2445 N N . PRO A 1 301 ? -15.454 -0.483 4.291 1.00 95.38 301 PRO A N 1
ATOM 2446 C CA . PRO A 1 301 ? -16.533 0.276 4.938 1.00 95.38 301 PRO A CA 1
ATOM 2447 C C . PRO A 1 301 ? -17.047 -0.373 6.232 1.00 95.38 301 PRO A C 1
ATOM 2449 O O . PRO A 1 301 ? -17.371 0.348 7.168 1.00 95.38 301 PRO A O 1
ATOM 2452 N N . ALA A 1 302 ? -16.979 -1.706 6.338 1.00 95.12 302 ALA A N 1
ATOM 2453 C CA . ALA A 1 302 ? -17.329 -2.475 7.536 1.00 95.12 302 ALA A CA 1
ATOM 2454 C C . ALA A 1 302 ? -16.692 -1.955 8.842 1.00 95.12 302 ALA A C 1
ATOM 2456 O O . ALA A 1 302 ? -17.327 -2.020 9.889 1.00 95.12 302 ALA A O 1
ATOM 2457 N N . ILE A 1 303 ? -15.480 -1.384 8.790 1.00 96.94 303 ILE A N 1
ATOM 2458 C CA . ILE A 1 303 ? -14.833 -0.768 9.962 1.00 96.94 303 ILE A CA 1
ATOM 2459 C C . ILE A 1 303 ? -15.696 0.378 10.502 1.00 96.94 303 ILE A C 1
ATOM 2461 O O . ILE A 1 303 ? -15.981 0.445 11.694 1.00 96.94 303 ILE A O 1
ATOM 2465 N N . LEU A 1 304 ? -16.117 1.279 9.613 1.00 96.19 304 LEU A N 1
ATOM 2466 C CA . LEU A 1 304 ? -16.914 2.452 9.959 1.00 96.19 304 LEU A CA 1
ATOM 2467 C C . LEU A 1 304 ? -18.369 2.086 10.260 1.00 96.19 304 LEU A C 1
ATOM 2469 O O . LEU A 1 304 ? -18.959 2.678 11.157 1.00 96.19 304 LEU A O 1
ATOM 2473 N N . GLU A 1 305 ? -18.926 1.088 9.571 1.00 94.00 305 GLU A N 1
ATOM 2474 C CA . GLU A 1 305 ? -20.250 0.544 9.898 1.00 94.00 305 GLU A CA 1
ATOM 2475 C C . GLU A 1 305 ? -20.267 -0.025 11.324 1.00 94.00 305 GLU A C 1
ATOM 2477 O O . GLU A 1 305 ? -21.117 0.354 12.129 1.00 94.00 305 GLU A O 1
ATOM 2482 N N . SER A 1 306 ? -19.278 -0.854 11.687 1.00 93.38 306 SER A N 1
ATOM 2483 C CA . SER A 1 306 ? -19.146 -1.360 13.058 1.00 93.38 306 SER A CA 1
ATOM 2484 C C . SER A 1 306 ? -18.931 -0.232 14.065 1.00 93.38 306 SER A C 1
ATOM 2486 O O . SER A 1 306 ? -19.411 -0.333 15.194 1.00 93.38 306 SER A O 1
ATOM 2488 N N . PHE A 1 307 ? -18.212 0.826 13.685 1.00 93.44 307 PHE A N 1
ATOM 2489 C CA . PHE A 1 307 ? -17.960 1.957 14.571 1.00 93.44 307 PHE A CA 1
ATOM 2490 C C . PHE A 1 307 ? -19.245 2.742 14.869 1.00 93.44 307 PHE A C 1
ATOM 2492 O O . PHE A 1 307 ? -19.504 3.087 16.021 1.00 93.44 307 PHE A O 1
ATOM 2499 N N . MET A 1 308 ? -20.084 2.955 13.850 1.00 91.44 308 MET A N 1
ATOM 2500 C CA . MET A 1 308 ? -21.383 3.620 13.985 1.00 91.44 308 MET A CA 1
ATOM 2501 C C . MET A 1 308 ? -22.407 2.779 14.745 1.00 91.44 308 MET A C 1
ATOM 2503 O O . MET A 1 308 ? -23.135 3.318 15.579 1.00 91.44 308 MET A O 1
ATOM 2507 N N . ASN A 1 309 ? -22.434 1.463 14.526 1.00 88.00 309 ASN A N 1
ATOM 2508 C CA . ASN A 1 309 ? -23.348 0.561 15.236 1.00 88.00 309 ASN A CA 1
ATOM 2509 C C . ASN A 1 309 ? -23.135 0.578 16.759 1.00 88.00 309 ASN A C 1
ATOM 2511 O O . ASN A 1 309 ? -24.054 0.285 17.513 1.00 88.00 309 ASN A O 1
ATOM 2515 N N . ALA A 1 310 ? -21.935 0.948 17.211 1.00 87.12 310 ALA A N 1
ATOM 2516 C CA . ALA A 1 310 ? -21.561 1.032 18.618 1.00 87.12 310 ALA A CA 1
ATOM 2517 C C . ALA A 1 310 ? -21.274 2.477 19.080 1.00 87.12 310 ALA A C 1
ATOM 2519 O O . ALA A 1 310 ? -20.566 2.680 20.067 1.00 87.12 310 ALA A O 1
ATOM 2520 N N . HIS A 1 311 ? -21.803 3.491 18.382 1.00 85.06 311 HIS A N 1
ATOM 2521 C CA . HIS A 1 311 ? -21.459 4.904 18.605 1.00 85.06 311 HIS A CA 1
ATOM 2522 C C . HIS A 1 311 ? -21.672 5.394 20.048 1.00 85.06 311 HIS A C 1
ATOM 2524 O O . HIS A 1 311 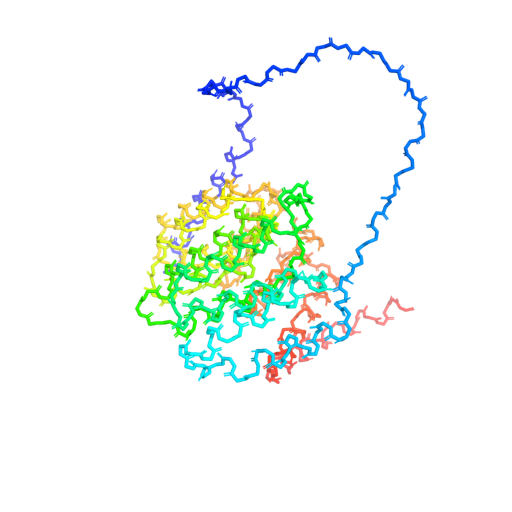? -20.883 6.210 20.530 1.00 85.06 311 HIS A O 1
ATOM 2530 N N . GLU A 1 312 ? -22.685 4.879 20.753 1.00 86.56 312 GLU A N 1
ATOM 2531 C CA . GLU A 1 312 ? -22.954 5.206 22.160 1.00 86.56 312 GLU A CA 1
ATOM 2532 C C . GLU A 1 312 ? -21.809 4.765 23.082 1.00 86.56 312 GLU A C 1
ATOM 2534 O O . GLU A 1 312 ? -21.407 5.503 23.983 1.00 86.56 312 GLU A O 1
ATOM 2539 N N . LEU A 1 313 ? -21.214 3.596 22.818 1.00 88.81 313 LEU A N 1
ATOM 2540 C CA . LEU A 1 313 ? -20.105 3.068 23.617 1.00 88.81 313 LEU A CA 1
ATOM 2541 C C . LEU A 1 313 ? -18.834 3.906 23.458 1.00 88.81 313 LEU A C 1
ATOM 2543 O O . LEU A 1 313 ? -18.045 4.023 24.397 1.00 88.81 313 LEU A O 1
ATOM 2547 N N . PHE A 1 314 ? -18.651 4.497 22.278 1.00 89.12 314 PHE A N 1
ATOM 2548 C CA . PHE A 1 314 ? -17.519 5.365 21.961 1.00 89.12 314 PHE A CA 1
ATOM 2549 C C . PHE A 1 314 ? -17.791 6.846 22.250 1.00 89.12 314 PHE A C 1
ATOM 2551 O O . PHE A 1 314 ? -16.885 7.658 22.075 1.00 89.12 314 PHE A O 1
ATOM 2558 N N . LYS A 1 315 ? -19.003 7.200 22.707 1.00 89.00 315 LYS A N 1
ATOM 2559 C CA . LYS A 1 315 ? -19.430 8.580 23.000 1.00 89.00 315 LYS A CA 1
ATOM 2560 C C . LYS A 1 315 ? -19.161 9.542 21.833 1.00 89.00 315 LYS A C 1
ATOM 2562 O O . LYS A 1 315 ? -18.659 10.649 22.029 1.00 89.00 315 LYS A O 1
ATOM 2567 N N . LEU A 1 316 ? -19.454 9.104 20.606 1.00 89.00 316 LEU A N 1
ATOM 2568 C CA . LEU A 1 316 ? -19.176 9.896 19.406 1.00 89.00 316 LEU A CA 1
ATOM 2569 C C . LEU A 1 316 ? -20.065 11.143 19.345 1.00 89.00 316 LEU A C 1
ATOM 2571 O O . LEU A 1 316 ? -21.285 11.049 19.439 1.00 89.00 316 LEU A O 1
ATOM 2575 N N . THR A 1 317 ? -19.449 12.302 19.113 1.00 90.00 317 THR A N 1
ATOM 2576 C CA . THR A 1 317 ? -20.167 13.563 18.878 1.00 90.00 317 THR A CA 1
ATOM 2577 C C . THR A 1 317 ? -20.865 13.570 17.520 1.00 90.00 317 THR A C 1
ATOM 2579 O O . THR A 1 317 ? -20.442 12.875 16.594 1.00 90.00 317 THR A O 1
ATOM 2582 N N . ASP A 1 318 ? -21.867 14.430 17.341 1.00 88.06 318 ASP A N 1
ATOM 2583 C CA . ASP A 1 318 ? -22.578 14.595 16.061 1.00 88.06 318 ASP A CA 1
ATOM 2584 C C . ASP A 1 318 ? -21.640 14.918 14.905 1.00 88.06 318 ASP A C 1
ATOM 2586 O O . ASP A 1 318 ? -21.733 14.325 13.831 1.00 88.06 318 ASP A O 1
ATOM 2590 N N . LYS A 1 319 ? -20.645 15.773 15.160 1.00 90.31 319 LYS A N 1
ATOM 2591 C CA . LYS A 1 319 ? -19.582 16.087 14.202 1.00 90.31 319 LYS A CA 1
ATOM 2592 C C . LYS A 1 319 ? -18.788 14.842 13.789 1.00 90.31 319 LYS A C 1
ATOM 2594 O O . LYS A 1 319 ? -18.485 14.667 12.609 1.00 90.31 319 LYS A O 1
ATOM 2599 N N . SER A 1 320 ? -18.460 13.972 14.745 1.00 93.06 320 SER A N 1
ATOM 2600 C CA . SER A 1 320 ? -17.746 12.716 14.484 1.00 93.06 320 SER A CA 1
ATOM 2601 C C . SER A 1 320 ? -18.610 11.745 13.681 1.00 93.06 320 SER A C 1
ATOM 2603 O O . SER A 1 320 ? -18.142 11.184 12.691 1.00 93.06 320 SER A O 1
ATOM 2605 N N . ARG A 1 321 ? -19.891 11.609 14.046 1.00 91.50 321 ARG A N 1
ATOM 2606 C CA . ARG A 1 321 ? -20.869 10.786 13.318 1.00 91.50 321 ARG A CA 1
ATOM 2607 C C . ARG A 1 321 ? -21.021 11.259 11.871 1.00 91.50 321 ARG A C 1
ATOM 2609 O O . ARG A 1 321 ? -20.874 10.461 10.948 1.00 91.50 321 ARG A O 1
ATOM 2616 N N . ALA A 1 322 ? -21.201 12.563 11.654 1.00 90.56 322 ALA A N 1
ATOM 2617 C CA . ALA A 1 322 ? -21.283 13.156 10.319 1.00 90.56 322 ALA A CA 1
ATOM 2618 C C . ALA A 1 322 ? -20.019 12.886 9.480 1.00 90.56 322 ALA A C 1
ATOM 2620 O O . ALA A 1 322 ? -20.112 12.556 8.296 1.00 90.56 322 ALA A O 1
ATOM 2621 N N . ARG A 1 323 ? -18.827 12.955 10.091 1.00 93.81 323 ARG A N 1
ATOM 2622 C CA . ARG A 1 323 ? -17.553 12.639 9.419 1.00 93.81 323 ARG A CA 1
ATOM 2623 C C . ARG A 1 323 ? -17.472 11.175 8.980 1.00 93.81 323 ARG A C 1
ATOM 2625 O O . ARG A 1 323 ? -16.977 10.897 7.881 1.00 93.81 323 ARG A O 1
ATOM 2632 N N . ILE A 1 324 ? -17.961 10.259 9.815 1.00 95.19 324 ILE A N 1
ATOM 2633 C CA . ILE A 1 324 ? -18.007 8.829 9.504 1.00 95.19 324 ILE A CA 1
ATOM 2634 C C . ILE A 1 324 ? -18.969 8.567 8.341 1.00 95.19 324 ILE A C 1
ATOM 2636 O O . ILE A 1 324 ? -18.563 7.937 7.362 1.00 95.19 324 ILE A O 1
ATOM 2640 N N . TYR A 1 325 ? -20.187 9.116 8.382 1.00 94.12 325 TYR A N 1
ATOM 2641 C CA . TYR A 1 325 ? -21.144 8.994 7.277 1.00 94.12 325 TYR A CA 1
ATOM 2642 C C . TYR A 1 325 ? -20.605 9.572 5.970 1.00 94.12 325 TYR A C 1
ATOM 2644 O O . TYR A 1 325 ? -20.662 8.901 4.942 1.00 94.12 325 TYR A O 1
ATOM 2652 N N . GLY A 1 326 ? -20.001 10.765 6.002 1.00 93.38 326 GLY A N 1
ATOM 2653 C CA . GLY A 1 326 ? -19.364 11.350 4.820 1.00 93.38 326 GLY A CA 1
ATOM 2654 C C . GLY A 1 326 ? -18.290 10.433 4.224 1.00 93.38 326 GLY A C 1
ATOM 2655 O O . GLY A 1 326 ? -18.233 10.234 3.011 1.00 93.38 326 GLY A O 1
ATOM 2656 N N . SER A 1 327 ? -17.486 9.790 5.074 1.00 95.75 327 SER A N 1
ATOM 2657 C CA . SER A 1 327 ? -16.462 8.838 4.626 1.00 95.75 327 SER A CA 1
ATOM 2658 C C . SER A 1 327 ? -17.060 7.553 4.048 1.00 95.75 327 SER A C 1
ATOM 2660 O O . SER A 1 327 ? -16.546 7.043 3.052 1.00 95.75 327 SER A O 1
ATOM 2662 N N . LEU A 1 328 ? -18.148 7.041 4.627 1.00 95.50 328 LEU A N 1
ATOM 2663 C CA . LEU A 1 328 ? -18.893 5.903 4.088 1.00 95.50 328 LEU A CA 1
ATOM 2664 C C . LEU A 1 328 ? -19.480 6.227 2.704 1.00 95.50 328 LEU A C 1
ATOM 2666 O O . LEU A 1 328 ? -19.266 5.458 1.766 1.00 95.50 328 LEU A O 1
ATOM 2670 N N . ILE A 1 329 ? -20.121 7.390 2.541 1.00 94.31 329 ILE A N 1
ATOM 2671 C CA . ILE A 1 329 ? -20.659 7.859 1.251 1.00 94.31 329 ILE A CA 1
ATOM 2672 C C . ILE A 1 329 ? -19.555 7.898 0.193 1.00 94.31 329 ILE A C 1
ATOM 2674 O O . ILE A 1 329 ? -19.733 7.366 -0.902 1.00 94.31 329 ILE A O 1
ATOM 2678 N N . GLU A 1 330 ? -18.386 8.457 0.515 1.00 94.44 330 GLU A N 1
ATOM 2679 C CA . GLU A 1 330 ? -17.259 8.473 -0.421 1.00 94.44 330 GLU A CA 1
ATOM 2680 C C . GLU A 1 330 ? -16.790 7.067 -0.819 1.00 94.44 330 GLU A C 1
ATOM 2682 O O . GLU A 1 330 ? -16.452 6.840 -1.985 1.00 94.44 330 GLU A O 1
ATOM 2687 N N . ILE A 1 331 ? -16.729 6.127 0.132 1.00 94.31 331 ILE A N 1
ATOM 2688 C CA . ILE A 1 331 ? -16.284 4.751 -0.126 1.00 94.31 331 ILE A CA 1
ATOM 2689 C C . ILE A 1 331 ? -17.281 4.035 -1.036 1.00 94.31 331 ILE A C 1
ATOM 2691 O O . ILE A 1 331 ? -16.874 3.485 -2.063 1.00 94.31 331 ILE A O 1
ATOM 2695 N N . HIS A 1 332 ? -18.569 4.048 -0.685 1.00 94.06 332 HIS A N 1
ATOM 2696 C CA . HIS A 1 332 ? -19.603 3.372 -1.470 1.00 94.06 332 HIS A CA 1
ATOM 2697 C C . HIS A 1 332 ? -19.824 4.046 -2.825 1.00 94.06 332 HIS A C 1
ATOM 2699 O O . HIS A 1 332 ? -19.941 3.343 -3.828 1.00 94.06 332 HIS A O 1
ATOM 2705 N N . GLY A 1 333 ? -19.782 5.381 -2.882 1.00 92.44 333 GLY A N 1
ATOM 2706 C CA . GLY A 1 333 ? -19.879 6.151 -4.120 1.00 92.44 333 GLY A CA 1
ATOM 2707 C C . GLY A 1 333 ? -18.751 5.820 -5.095 1.00 92.44 333 GLY A C 1
ATOM 2708 O O . GLY A 1 333 ? -19.014 5.464 -6.239 1.00 92.44 333 GLY A O 1
ATOM 2709 N N . LYS A 1 334 ? -17.490 5.809 -4.638 1.00 92.88 334 LYS A N 1
ATOM 2710 C CA . LYS A 1 334 ? -16.343 5.395 -5.476 1.00 92.88 334 LYS A CA 1
ATOM 2711 C C . LYS A 1 334 ? -16.407 3.933 -5.922 1.00 92.88 334 LYS A C 1
ATOM 2713 O O . LYS A 1 334 ? -15.760 3.575 -6.903 1.00 92.88 334 LYS A O 1
ATOM 2718 N N . ALA A 1 335 ? -17.128 3.088 -5.190 1.00 91.50 335 ALA A N 1
ATOM 2719 C CA . ALA A 1 335 ? -17.328 1.683 -5.523 1.00 91.50 335 ALA A CA 1
ATOM 2720 C C . ALA A 1 335 ? -18.589 1.427 -6.370 1.00 91.50 335 ALA A C 1
ATOM 2722 O O . ALA A 1 335 ? -18.852 0.269 -6.685 1.00 91.50 335 ALA A O 1
ATOM 2723 N N . ASN A 1 336 ? -19.371 2.462 -6.713 1.00 91.69 336 ASN A N 1
ATOM 2724 C CA . ASN A 1 336 ? -20.701 2.336 -7.326 1.00 91.69 336 ASN A CA 1
ATOM 2725 C C . ASN A 1 336 ? -21.622 1.351 -6.572 1.00 91.69 336 ASN A C 1
ATOM 2727 O O . ASN A 1 336 ? -22.433 0.647 -7.171 1.00 91.69 336 ASN A O 1
ATOM 2731 N N . ASN A 1 337 ? -21.488 1.274 -5.244 1.00 92.69 337 ASN A N 1
ATOM 2732 C CA . ASN A 1 337 ? -22.260 0.360 -4.407 1.00 92.69 337 ASN A CA 1
ATOM 2733 C C . ASN A 1 337 ? -23.567 1.027 -3.955 1.00 92.69 337 ASN A C 1
ATOM 2735 O O . ASN A 1 337 ? -23.638 1.592 -2.860 1.00 92.69 337 ASN A O 1
ATOM 2739 N N . LEU A 1 338 ? -24.596 0.946 -4.804 1.00 90.75 338 LEU A N 1
ATOM 2740 C CA . LEU A 1 338 ? -25.903 1.560 -4.557 1.00 90.75 338 LEU A CA 1
ATOM 2741 C C . LEU A 1 338 ? -26.570 1.035 -3.279 1.00 90.75 338 LEU A C 1
ATOM 2743 O O . LEU A 1 338 ? -27.093 1.823 -2.501 1.00 90.75 338 LEU A O 1
ATOM 2747 N N . THR A 1 339 ? -26.501 -0.272 -3.017 1.00 91.38 339 THR A N 1
ATOM 2748 C CA . THR A 1 339 ? -27.074 -0.878 -1.804 1.00 91.38 339 THR A CA 1
ATOM 2749 C C . THR A 1 339 ? -26.447 -0.302 -0.536 1.00 91.38 339 THR A C 1
ATOM 2751 O O . THR A 1 339 ? -27.152 0.003 0.421 1.00 91.38 339 THR A O 1
ATOM 2754 N N . GLY A 1 340 ? -25.127 -0.102 -0.533 1.00 89.31 340 GLY A N 1
ATOM 2755 C CA . GLY A 1 340 ? -24.440 0.542 0.586 1.00 89.31 340 GLY A CA 1
ATOM 2756 C C . GLY A 1 340 ? -24.850 2.004 0.775 1.00 89.31 340 GLY A C 1
ATOM 2757 O O . GLY A 1 340 ? -25.058 2.434 1.905 1.00 89.31 340 GLY A O 1
ATOM 2758 N N . LEU A 1 341 ? -25.030 2.754 -0.319 1.00 90.88 341 LEU A N 1
ATOM 2759 C CA . LEU A 1 341 ? -25.525 4.134 -0.257 1.00 90.88 341 LEU A CA 1
ATOM 2760 C C . LEU A 1 341 ? -26.955 4.214 0.292 1.00 90.88 341 LEU A C 1
ATOM 2762 O O . LEU A 1 341 ? -27.226 5.075 1.124 1.00 90.88 341 LEU A O 1
ATOM 2766 N N . LEU A 1 342 ? -27.842 3.304 -0.120 1.00 89.44 342 LEU A N 1
ATOM 2767 C CA . LEU A 1 342 ? -29.213 3.226 0.395 1.00 89.44 342 LEU A CA 1
ATOM 2768 C C . LEU A 1 342 ? -29.236 2.904 1.891 1.00 89.44 342 LEU A C 1
ATOM 2770 O O . LEU A 1 342 ? -29.901 3.604 2.646 1.00 89.44 342 LEU A O 1
ATOM 2774 N N . LYS A 1 343 ? -28.432 1.931 2.339 1.00 88.44 343 LYS A N 1
ATOM 2775 C CA . LYS A 1 343 ? -28.297 1.594 3.765 1.00 88.44 343 LYS A CA 1
ATOM 2776 C C . LYS A 1 343 ? -27.871 2.805 4.600 1.00 88.44 343 LYS A C 1
ATOM 2778 O O . LYS A 1 343 ? -28.384 3.010 5.693 1.00 88.44 343 LYS A O 1
ATOM 2783 N N . ILE A 1 344 ? -26.942 3.617 4.092 1.00 88.19 344 ILE A N 1
ATOM 2784 C CA . ILE A 1 344 ? -26.534 4.859 4.763 1.00 88.19 344 ILE A CA 1
ATOM 2785 C C . ILE A 1 344 ? -27.687 5.862 4.774 1.00 88.19 344 ILE A C 1
ATOM 2787 O O . ILE A 1 344 ? -27.966 6.453 5.813 1.00 88.19 344 ILE A O 1
ATOM 2791 N N . TRP A 1 345 ? -28.368 6.040 3.640 1.00 83.56 345 TRP A N 1
ATOM 2792 C CA . TRP A 1 345 ? -29.497 6.959 3.520 1.00 83.56 345 TRP A CA 1
ATOM 2793 C C . TRP A 1 345 ? -30.632 6.621 4.484 1.00 83.56 345 TRP A C 1
ATOM 2795 O O . TRP A 1 345 ? -31.199 7.525 5.074 1.00 83.56 345 TRP A O 1
ATOM 2805 N N . GLU A 1 346 ? -30.924 5.344 4.715 1.00 83.44 346 GLU A N 1
ATOM 2806 C CA . GLU A 1 346 ? -31.932 4.896 5.687 1.00 83.44 346 GLU A CA 1
ATOM 2807 C C . GLU A 1 346 ? -31.534 5.169 7.147 1.00 83.44 346 GLU A C 1
ATOM 2809 O O . GLU A 1 346 ? -32.395 5.257 8.020 1.00 83.44 346 GLU A O 1
ATOM 2814 N N . GLN A 1 347 ? -30.239 5.345 7.423 1.00 76.75 347 GLN A N 1
ATOM 2815 C CA . GLN A 1 347 ? -29.700 5.605 8.763 1.00 76.75 347 GLN A CA 1
ATOM 2816 C C . GLN A 1 347 ? -29.525 7.104 9.074 1.00 76.75 347 GLN A C 1
ATOM 2818 O O . GLN A 1 347 ? -29.405 7.481 10.240 1.00 76.75 347 GLN A O 1
ATOM 2823 N N . ILE A 1 348 ? -29.550 7.971 8.055 1.00 67.94 348 ILE A N 1
ATOM 2824 C CA . ILE A 1 348 ? -29.476 9.438 8.190 1.00 67.94 348 ILE A CA 1
ATOM 2825 C C . ILE A 1 348 ? -30.745 10.085 8.813 1.00 67.94 348 ILE A C 1
ATOM 2827 O O . ILE A 1 348 ? -30.581 11.033 9.583 1.00 67.94 348 ILE A O 1
ATOM 2831 N N . PRO A 1 349 ? -31.991 9.613 8.578 1.00 51.75 349 PRO A N 1
ATOM 2832 C CA . PRO A 1 349 ? -33.218 10.207 9.120 1.00 51.75 349 PRO A CA 1
ATOM 2833 C C . PRO A 1 349 ? -33.272 10.339 10.647 1.00 51.75 349 PRO A C 1
ATOM 2835 O O . PRO A 1 349 ? -33.994 11.192 11.149 1.00 51.75 349 PRO A O 1
ATOM 2838 N N . PHE A 1 350 ? -32.474 9.571 11.395 1.00 49.69 350 PHE A N 1
ATOM 2839 C CA . PHE A 1 350 ? -32.363 9.695 12.856 1.00 49.69 350 PHE A CA 1
ATOM 2840 C C . PHE A 1 350 ? -31.518 10.894 13.331 1.00 49.69 350 PHE A C 1
ATOM 2842 O O . PHE A 1 350 ? -31.365 11.095 14.532 1.00 49.69 350 PHE A O 1
ATOM 2849 N N . ILE A 1 351 ? -30.959 11.687 12.410 1.00 50.62 351 ILE A N 1
ATOM 2850 C CA . ILE A 1 351 ? -30.080 12.831 12.706 1.00 50.62 351 ILE A CA 1
ATOM 2851 C C . ILE A 1 351 ? -30.753 14.174 12.377 1.00 50.62 351 ILE A C 1
ATOM 2853 O O . ILE A 1 351 ? -30.381 15.200 12.944 1.00 50.62 351 ILE A O 1
ATOM 2857 N N . HIS A 1 352 ? -31.784 14.191 11.523 1.00 42.06 352 HIS A N 1
ATOM 2858 C CA . HIS A 1 352 ? -32.468 15.435 11.148 1.00 42.06 352 HIS A CA 1
ATOM 2859 C C . HIS A 1 352 ? -33.218 16.115 12.305 1.00 42.06 352 HIS A C 1
ATOM 2861 O O . HIS A 1 352 ? -33.402 17.324 12.251 1.00 42.06 352 HIS A O 1
ATOM 2867 N N . SER A 1 353 ? -33.543 15.402 13.389 1.00 43.25 353 SER A N 1
ATOM 2868 C CA . SER A 1 353 ? -34.120 16.006 14.600 1.00 43.25 353 SER A CA 1
ATOM 2869 C C . SER A 1 353 ? -33.129 16.828 15.437 1.00 43.25 353 SER A C 1
ATOM 2871 O O . SER A 1 353 ? -33.525 17.366 16.462 1.00 43.25 353 SER A O 1
ATOM 2873 N N . HIS A 1 354 ? -31.845 16.903 15.061 1.00 43.47 354 HIS A N 1
ATOM 2874 C CA . HIS A 1 354 ? -30.827 17.726 15.742 1.00 43.47 354 HIS A CA 1
ATOM 2875 C C . HIS A 1 354 ? -30.133 18.733 14.809 1.00 43.47 354 HIS A C 1
ATOM 2877 O O . HIS A 1 354 ? -29.324 19.533 15.268 1.00 43.47 354 HIS A O 1
ATOM 2883 N N . TRP A 1 355 ? -30.423 18.713 13.502 1.00 40.31 355 TRP A N 1
ATOM 2884 C CA . TRP A 1 355 ? -29.847 19.673 12.549 1.00 40.31 355 TRP A CA 1
ATOM 2885 C C . TRP A 1 355 ? -30.641 20.980 12.449 1.00 40.31 355 TRP A C 1
ATOM 2887 O O . TRP A 1 355 ? -30.063 21.994 12.068 1.00 40.31 355 TRP A O 1
ATOM 2897 N N . GLU A 1 356 ? -31.927 20.982 12.811 1.00 35.06 356 GLU A N 1
ATOM 2898 C CA . GLU A 1 356 ? -32.749 22.204 12.824 1.00 35.06 356 GLU A CA 1
ATOM 2899 C C . GLU A 1 356 ? -32.474 23.109 14.039 1.00 35.06 356 GLU A C 1
ATOM 2901 O O . GLU A 1 356 ? -32.721 24.306 13.964 1.00 35.06 356 GLU A O 1
ATOM 2906 N N . ASP A 1 357 ? -31.856 22.592 15.106 1.00 36.44 357 ASP A N 1
ATOM 2907 C CA . ASP A 1 357 ? -31.574 23.359 16.333 1.00 36.44 357 ASP A CA 1
ATOM 2908 C C . ASP A 1 357 ? -30.220 24.103 16.310 1.00 36.44 357 ASP A C 1
ATOM 2910 O O . ASP A 1 357 ? -29.744 24.591 17.336 1.00 36.44 357 ASP A O 1
ATOM 2914 N N . SER A 1 358 ? -29.530 24.164 15.166 1.00 34.47 358 SER A N 1
ATOM 2915 C CA . SER A 1 358 ? -28.211 24.818 15.046 1.00 34.47 358 SER A CA 1
ATOM 2916 C C . SER A 1 358 ? -28.043 25.703 13.805 1.00 34.47 358 SER A C 1
ATOM 2918 O O . SER A 1 358 ? -26.905 26.007 13.437 1.00 34.47 358 SER A O 1
ATOM 2920 N N . MET A 1 359 ? -29.143 26.133 13.173 1.00 36.75 359 MET A N 1
ATOM 2921 C CA . MET A 1 359 ? -29.122 27.245 12.209 1.00 36.75 359 MET A CA 1
ATOM 2922 C C . MET A 1 359 ? -29.613 28.543 12.835 1.00 36.75 359 MET A C 1
ATOM 2924 O O . MET A 1 359 ? -30.668 28.516 13.503 1.00 36.75 359 MET A O 1
#